Protein AF-A0A953XFN8-F1 (afdb_monomer)

Secondary structure (DSSP, 8-state):
--HHHHHHHHTT----PPPHHHHHHHHHHHHHHHHHHHHHTHHHHHHHHHHSHHHHHHHHHHHHHHHHHHHHHHHHHHHHHHHHHHHHHHHH--S----PPP--STTHHHHHHHHH-TT-----HHHHHHHHHHHHHHHHHHHHHHHHHHHHHHHHHHHHHHHHHHHHHHHHHHHHHH----TT-HHHHHHHHHHHHHHHHHHHHHHHHHHHHH-

Sequence (215 aa):
MSLAEMHARARGEVPAFSRPSRYINRMALFVGGVAVVALLLFQGLSNAFMANPALNGVIVGLLLVGIGFAFRSVLRLGREIDWLTWYQTYISHPRPQTITPPRPSLLAPMARMLGDRPRRLSLSATSLRSLLDGIDARLSEGRELSRYLIGLLIFLGLLGTFWGLLQTVGAVSDVIGNLSVSRGELAIVFAELQAGLEAPLGGMGTAFSSSLFGL

Foldseek 3Di:
DDPVVVVCVVVVNDPDDDQLVVVLVVLCVVVVVVVVVCVVCVVVLVLLCVLPVPLLVVLVVLVVVLSVLVSVVSVLVNLVVQQVVVVVCCVVDVDPDPDDHRCHDLCNVVCVVCVPDVPDDPDDPVNVVVSVVSSVVVVVVSVVVSVVSLVVLQVSLVVLLVVLVVVLVVLLVVLVVPQDDDPPPVVVNVVSNVVSNVVSVVSNVSSNSSNVSSD

pLDDT: mean 77.07, std 14.33, range [43.94, 98.0]

Structure (mmCIF, N/CA/C/O backbone):
data_AF-A0A953XFN8-F1
#
_entry.id   AF-A0A953XFN8-F1
#
loop_
_atom_site.group_PDB
_atom_site.id
_atom_site.type_symbol
_atom_site.label_atom_id
_atom_site.label_alt_id
_atom_site.label_comp_id
_atom_site.label_asym_id
_atom_site.label_entity_id
_atom_site.label_seq_id
_atom_site.pdbx_PDB_ins_code
_atom_site.Cartn_x
_atom_site.Cartn_y
_atom_site.Cartn_z
_atom_site.occupancy
_atom_site.B_iso_or_equiv
_atom_site.auth_seq_id
_atom_site.auth_comp_id
_atom_site.auth_asym_id
_atom_site.auth_atom_id
_atom_site.pdbx_PDB_model_num
ATOM 1 N N . MET A 1 1 ? 30.580 -21.615 -14.416 1.00 47.88 1 MET A N 1
ATOM 2 C CA . MET A 1 1 ? 30.631 -21.144 -15.812 1.00 47.88 1 MET A CA 1
ATOM 3 C C . MET A 1 1 ? 30.297 -22.332 -16.696 1.00 47.88 1 MET A C 1
ATOM 5 O O . MET A 1 1 ? 31.037 -23.307 -16.697 1.00 47.88 1 MET A O 1
ATOM 9 N N . SER A 1 2 ? 29.104 -22.326 -17.283 1.00 66.06 2 SER A N 1
ATOM 10 C CA . SER A 1 2 ? 28.534 -23.479 -17.995 1.00 66.06 2 SER A CA 1
ATOM 11 C C . SER A 1 2 ? 29.153 -23.618 -19.392 1.00 66.06 2 SER A C 1
ATOM 13 O O . SER A 1 2 ? 29.449 -22.613 -20.032 1.00 66.06 2 SER A O 1
ATOM 15 N N . LEU A 1 3 ? 29.310 -24.845 -19.906 1.00 51.47 3 LEU A N 1
ATOM 16 C CA . LEU A 1 3 ? 29.768 -25.118 -21.284 1.00 51.47 3 LEU A CA 1
ATOM 17 C C . LEU A 1 3 ? 28.944 -24.360 -22.347 1.00 51.47 3 LEU A C 1
ATOM 19 O O . LEU A 1 3 ? 29.478 -23.964 -23.383 1.00 51.47 3 LEU A O 1
ATOM 23 N N . ALA A 1 4 ? 27.672 -24.069 -22.053 1.00 53.62 4 ALA A N 1
ATOM 24 C CA . ALA A 1 4 ? 26.808 -23.247 -22.899 1.00 53.62 4 ALA A CA 1
ATOM 25 C C . ALA A 1 4 ? 27.276 -21.779 -23.008 1.00 53.62 4 ALA A C 1
ATOM 27 O O . ALA A 1 4 ? 27.169 -21.178 -24.074 1.00 53.62 4 ALA A O 1
ATOM 28 N N . GLU A 1 5 ? 27.845 -21.211 -21.938 1.00 49.88 5 GLU A N 1
ATOM 29 C CA . GLU A 1 5 ? 28.355 -19.830 -21.914 1.00 49.88 5 GLU A CA 1
ATOM 30 C C . GLU A 1 5 ? 29.664 -19.689 -22.708 1.00 49.88 5 GLU A C 1
ATOM 32 O O . GLU A 1 5 ? 29.909 -18.649 -23.320 1.00 49.88 5 GLU A O 1
ATOM 37 N N . MET A 1 6 ? 30.490 -20.744 -22.754 1.00 52.62 6 MET A N 1
ATOM 38 C CA . MET A 1 6 ? 31.720 -20.762 -23.559 1.00 52.62 6 MET A CA 1
ATOM 39 C C . MET A 1 6 ? 31.437 -20.871 -25.062 1.00 52.62 6 MET A C 1
ATOM 41 O O . MET A 1 6 ? 32.045 -20.141 -25.844 1.00 52.62 6 MET A O 1
ATOM 45 N N . HIS A 1 7 ? 30.484 -21.713 -25.477 1.00 50.25 7 HIS A N 1
ATOM 46 C CA . HIS A 1 7 ? 30.089 -21.817 -26.889 1.00 50.25 7 HIS A CA 1
ATOM 47 C C . HIS A 1 7 ? 29.372 -20.558 -27.407 1.00 50.25 7 HIS A C 1
ATOM 49 O O . HIS A 1 7 ? 29.591 -20.171 -28.554 1.00 50.25 7 HIS A O 1
ATOM 55 N N . ALA A 1 8 ? 28.583 -19.873 -26.569 1.00 50.97 8 ALA A N 1
ATOM 56 C CA . ALA A 1 8 ? 27.955 -18.598 -26.931 1.00 50.97 8 ALA A CA 1
ATOM 57 C C . ALA A 1 8 ? 28.997 -17.485 -27.174 1.00 50.97 8 ALA A C 1
ATOM 59 O O . ALA A 1 8 ? 28.921 -16.755 -28.164 1.00 50.97 8 ALA A O 1
ATOM 60 N N . ARG A 1 9 ? 30.044 -17.411 -26.335 1.00 47.22 9 ARG A N 1
ATOM 61 C CA . ARG A 1 9 ? 31.171 -16.478 -26.535 1.00 47.22 9 ARG A CA 1
ATOM 62 C C . ARG A 1 9 ? 31.952 -16.743 -27.825 1.00 47.22 9 ARG A C 1
ATOM 64 O O . ARG A 1 9 ? 32.359 -15.787 -28.477 1.00 47.22 9 ARG A O 1
ATOM 71 N N . ALA A 1 10 ? 32.142 -18.008 -28.208 1.00 50.94 10 ALA A N 1
ATOM 72 C CA . ALA A 1 10 ? 32.879 -18.386 -29.419 1.00 50.94 10 ALA A CA 1
ATOM 73 C C . ALA A 1 10 ? 32.147 -18.035 -30.732 1.00 50.94 10 ALA A C 1
ATOM 75 O O . ALA A 1 10 ? 32.790 -17.897 -31.768 1.00 50.94 10 ALA A O 1
ATOM 76 N N . ARG A 1 11 ? 30.818 -17.853 -30.697 1.00 51.28 11 ARG A N 1
ATOM 77 C CA . ARG A 1 11 ? 29.989 -17.491 -31.865 1.00 51.28 11 ARG A CA 1
ATOM 78 C C . ARG A 1 11 ? 29.670 -15.997 -31.981 1.00 51.28 11 ARG A C 1
ATOM 80 O O . ARG A 1 11 ? 28.905 -15.611 -32.859 1.00 51.28 11 ARG A O 1
ATOM 87 N N . GLY A 1 12 ? 30.220 -15.155 -31.103 1.00 43.94 12 GLY A N 1
ATOM 88 C CA . GLY A 1 12 ? 29.832 -13.742 -31.035 1.00 43.94 12 GLY A CA 1
ATOM 89 C C . GLY A 1 12 ? 28.365 -13.544 -30.632 1.00 43.94 12 GLY A C 1
ATOM 90 O O . GLY A 1 12 ? 27.788 -12.496 -30.920 1.00 43.94 12 GLY A O 1
ATOM 91 N N . GLU A 1 13 ? 27.746 -14.540 -29.986 1.00 47.16 13 GLU A N 1
ATOM 92 C CA . GLU A 1 13 ? 26.366 -14.437 -29.524 1.00 47.16 13 GLU A CA 1
ATOM 93 C C . GLU A 1 13 ? 26.329 -13.495 -28.320 1.00 47.16 13 GLU A C 1
ATOM 95 O O . GLU A 1 13 ? 26.855 -13.777 -27.240 1.00 47.16 13 GLU A O 1
ATOM 100 N N . VAL A 1 14 ? 25.732 -12.329 -28.554 1.00 49.16 14 VAL A N 1
ATOM 101 C CA . VAL A 1 14 ? 25.480 -11.294 -27.555 1.00 49.16 14 VAL A CA 1
ATOM 102 C C . VAL A 1 14 ? 24.757 -11.931 -26.359 1.00 49.16 14 VAL A C 1
ATOM 104 O O . VAL A 1 14 ? 23.771 -12.643 -26.574 1.00 49.16 14 VAL A O 1
ATOM 107 N N . PRO A 1 15 ? 25.208 -11.714 -25.106 1.00 48.47 15 PRO A N 1
ATOM 108 C CA . PRO A 1 15 ? 24.539 -12.273 -23.938 1.00 48.47 15 PRO A CA 1
ATOM 109 C C . PRO A 1 15 ? 23.061 -11.877 -23.957 1.00 48.47 15 PRO A C 1
ATOM 111 O O . PRO A 1 15 ? 22.722 -10.696 -24.017 1.00 48.47 15 PRO A O 1
ATOM 114 N N . ALA A 1 16 ? 22.178 -12.876 -23.944 1.00 50.62 16 ALA A N 1
ATOM 115 C CA . ALA A 1 16 ? 20.743 -12.654 -24.007 1.00 50.62 16 ALA A CA 1
ATOM 116 C C . ALA A 1 16 ? 20.290 -11.911 -22.745 1.00 50.62 16 ALA A C 1
ATOM 118 O O . ALA A 1 16 ? 20.171 -12.505 -21.671 1.00 50.62 16 ALA A O 1
ATOM 119 N N . PHE A 1 17 ? 20.036 -10.607 -22.870 1.00 56.09 17 PHE A N 1
ATOM 120 C CA . PHE A 1 17 ? 19.438 -9.830 -21.793 1.00 56.09 17 PHE A CA 1
ATOM 121 C C . PHE A 1 17 ? 18.113 -10.478 -21.373 1.00 56.09 17 PHE A C 1
ATOM 123 O O . PHE A 1 17 ? 17.308 -10.916 -22.204 1.00 56.09 17 PHE A O 1
ATOM 130 N N . SER A 1 18 ? 17.894 -10.594 -20.064 1.00 59.50 18 SER A N 1
ATOM 131 C CA . SER A 1 18 ? 16.685 -11.198 -19.519 1.00 59.50 18 SER A CA 1
ATOM 132 C C . SER A 1 18 ? 15.459 -10.406 -19.980 1.00 59.50 18 SER A C 1
ATOM 134 O O . SER A 1 18 ? 15.346 -9.204 -19.754 1.00 59.50 18 SER A O 1
ATOM 136 N N . ARG A 1 19 ? 14.529 -11.088 -20.666 1.00 63.94 19 ARG A N 1
ATOM 137 C CA . ARG A 1 19 ? 13.349 -10.437 -21.249 1.00 63.94 19 ARG A CA 1
ATOM 138 C C . ARG A 1 19 ? 12.512 -9.757 -20.150 1.00 63.94 19 ARG A C 1
ATOM 1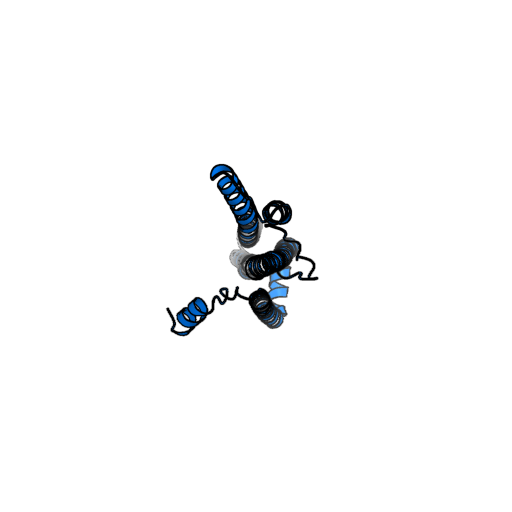40 O O . ARG A 1 19 ? 12.062 -10.463 -19.240 1.00 63.94 19 ARG A O 1
ATOM 147 N N . PRO A 1 20 ? 12.224 -8.446 -20.257 1.00 68.50 20 PRO A N 1
ATOM 148 C CA . PRO A 1 20 ? 11.438 -7.691 -19.273 1.00 68.50 20 PRO A CA 1
ATOM 149 C C . PRO A 1 20 ? 10.064 -8.311 -18.981 1.00 68.50 20 PRO A C 1
ATOM 151 O O . PRO A 1 20 ? 9.578 -8.270 -17.851 1.00 68.50 20 PRO A O 1
ATOM 154 N N . SER A 1 21 ? 9.467 -8.970 -19.981 1.00 74.88 21 SER A N 1
ATOM 155 C CA . SER A 1 21 ? 8.178 -9.661 -19.869 1.00 74.88 21 SER A CA 1
ATOM 156 C C . SER A 1 21 ? 8.156 -10.757 -18.801 1.00 74.88 21 SER A C 1
ATOM 158 O O . SER A 1 21 ? 7.129 -10.968 -18.162 1.00 74.88 21 SER A O 1
ATOM 160 N N . ARG A 1 22 ? 9.289 -11.424 -18.536 1.00 80.69 22 ARG A N 1
ATOM 161 C CA . ARG A 1 22 ? 9.365 -12.442 -17.476 1.00 80.69 22 ARG A CA 1
ATOM 162 C C . ARG A 1 22 ? 9.201 -11.828 -16.086 1.00 80.69 22 ARG A C 1
ATOM 164 O O . ARG A 1 22 ? 8.575 -12.445 -15.231 1.00 80.69 22 ARG A O 1
ATOM 171 N N . TYR A 1 23 ? 9.746 -10.632 -15.860 1.00 84.12 23 TYR A N 1
ATOM 172 C CA . TYR A 1 23 ? 9.636 -9.941 -14.573 1.00 84.12 23 TYR A CA 1
ATOM 173 C C . TYR A 1 23 ? 8.227 -9.394 -14.350 1.00 84.12 23 TYR A C 1
ATOM 175 O O . TYR A 1 23 ? 7.670 -9.597 -13.277 1.00 84.12 23 TYR A O 1
ATOM 183 N N . ILE A 1 24 ? 7.618 -8.803 -15.382 1.00 87.75 24 ILE A N 1
ATOM 184 C CA . ILE A 1 24 ? 6.232 -8.314 -15.321 1.00 87.75 24 ILE A CA 1
ATOM 185 C C . ILE A 1 24 ? 5.268 -9.456 -14.994 1.00 87.75 24 ILE A C 1
ATOM 187 O O . ILE A 1 24 ? 4.445 -9.313 -14.095 1.00 87.75 24 ILE A O 1
ATOM 191 N N . ASN A 1 25 ? 5.415 -10.612 -15.652 1.00 89.44 25 ASN A N 1
ATOM 192 C CA . ASN A 1 25 ? 4.565 -11.772 -15.379 1.00 89.44 25 ASN A CA 1
ATOM 193 C C . ASN A 1 25 ? 4.722 -12.276 -13.937 1.00 89.44 25 ASN A C 1
ATOM 195 O O . ASN A 1 25 ? 3.731 -12.621 -13.304 1.00 89.44 25 ASN A O 1
ATOM 199 N N . ARG A 1 26 ? 5.946 -12.290 -13.390 1.00 90.94 26 ARG A N 1
ATOM 200 C CA . ARG A 1 26 ? 6.194 -12.676 -11.988 1.00 90.94 26 ARG A CA 1
ATOM 201 C C . ARG A 1 26 ? 5.575 -11.690 -10.998 1.00 90.94 26 ARG A C 1
ATOM 203 O O . ARG A 1 26 ? 4.966 -12.125 -10.029 1.00 90.94 26 ARG A O 1
ATOM 210 N N . MET A 1 27 ? 5.702 -10.388 -11.252 1.00 93.31 27 MET A N 1
ATOM 211 C CA . MET A 1 27 ? 5.074 -9.351 -10.425 1.00 93.31 27 MET A CA 1
ATOM 212 C C . MET A 1 27 ? 3.549 -9.454 -10.466 1.00 93.31 27 MET A C 1
ATOM 214 O O . MET A 1 27 ? 2.911 -9.411 -9.421 1.00 93.31 27 MET A O 1
ATOM 218 N N . ALA A 1 28 ? 2.966 -9.640 -11.653 1.00 94.94 28 ALA A N 1
ATOM 219 C CA . ALA A 1 28 ? 1.525 -9.805 -11.821 1.00 94.94 28 ALA A CA 1
ATOM 220 C C . ALA A 1 28 ? 1.007 -11.065 -11.119 1.00 94.94 28 ALA A C 1
ATOM 222 O O . ALA A 1 28 ? -0.006 -10.999 -10.432 1.00 94.94 28 ALA A O 1
ATOM 223 N N . LEU A 1 29 ? 1.728 -12.187 -11.229 1.00 96.31 29 LEU A N 1
ATOM 224 C CA . LEU A 1 29 ? 1.401 -13.420 -10.514 1.00 96.31 29 LEU A CA 1
ATOM 225 C C . LEU A 1 29 ? 1.436 -13.211 -8.993 1.00 96.31 29 LEU A C 1
ATOM 227 O O . LEU A 1 29 ? 0.519 -13.634 -8.300 1.00 96.31 29 LEU A O 1
ATOM 231 N N . PHE A 1 30 ? 2.472 -12.543 -8.480 1.00 95.81 30 PHE A N 1
ATOM 232 C CA . PHE A 1 30 ? 2.612 -12.265 -7.051 1.00 95.81 30 PHE A CA 1
ATOM 233 C C . PHE A 1 30 ? 1.479 -11.373 -6.529 1.00 95.81 30 PHE A C 1
ATOM 235 O O . PHE A 1 30 ? 0.797 -11.746 -5.578 1.00 95.81 30 PHE A O 1
ATOM 242 N N . VAL A 1 31 ? 1.226 -10.236 -7.188 1.00 95.94 31 VAL A N 1
ATOM 243 C CA . VAL A 1 31 ? 0.134 -9.318 -6.822 1.00 95.94 31 VAL A CA 1
ATOM 244 C C . VAL A 1 31 ? -1.226 -10.008 -6.944 1.00 95.94 31 VAL A C 1
ATOM 246 O O . VAL A 1 31 ? -2.067 -9.855 -6.065 1.00 95.94 31 VAL A O 1
ATOM 249 N N . GLY A 1 32 ? -1.428 -10.818 -7.987 1.00 97.44 32 GLY A N 1
ATOM 250 C CA . GLY A 1 32 ? -2.632 -11.630 -8.152 1.00 97.44 32 GLY A CA 1
ATOM 251 C C . GLY A 1 32 ? -2.821 -12.636 -7.015 1.00 97.44 32 GLY A C 1
ATOM 252 O O . GLY A 1 32 ? -3.919 -12.751 -6.485 1.00 97.44 32 GLY A O 1
ATOM 253 N N . GLY A 1 33 ? -1.752 -13.311 -6.582 1.00 97.75 33 GLY A N 1
ATOM 254 C CA . GLY A 1 33 ? -1.785 -14.222 -5.436 1.00 97.75 33 GLY A CA 1
ATOM 255 C C . GLY A 1 33 ? -2.167 -13.518 -4.132 1.00 97.75 33 GLY A C 1
ATOM 256 O O . GLY A 1 33 ? -3.051 -13.991 -3.420 1.00 97.75 33 GLY A O 1
ATOM 257 N N . VAL A 1 34 ? -1.572 -12.354 -3.851 1.00 95.00 34 VAL A N 1
ATOM 258 C CA . VAL A 1 34 ? -1.933 -11.527 -2.684 1.00 95.00 34 VAL A CA 1
ATOM 259 C C . VAL A 1 34 ? -3.394 -11.074 -2.761 1.00 95.00 34 VAL A C 1
ATOM 261 O O . VAL A 1 34 ? -4.110 -11.158 -1.768 1.00 95.00 34 VAL A O 1
ATOM 264 N N . ALA A 1 35 ? -3.871 -10.664 -3.940 1.00 96.19 35 ALA A N 1
ATOM 265 C CA . ALA A 1 35 ? -5.267 -10.278 -4.139 1.00 96.19 35 ALA A CA 1
ATOM 266 C C . ALA A 1 35 ? -6.240 -11.445 -3.898 1.00 96.19 35 ALA A C 1
ATOM 268 O O . ALA A 1 35 ? -7.291 -11.244 -3.296 1.00 96.19 35 ALA A O 1
ATOM 269 N N . VAL A 1 36 ? -5.889 -12.671 -4.304 1.00 98.00 36 VAL A N 1
ATOM 270 C CA . VAL A 1 36 ? -6.687 -13.872 -4.003 1.00 98.00 36 VAL A CA 1
ATOM 271 C C . VAL A 1 36 ? -6.755 -14.118 -2.497 1.00 98.00 36 VAL A C 1
ATOM 273 O O . VAL A 1 36 ? -7.844 -14.337 -1.974 1.00 98.00 36 VAL A O 1
ATOM 276 N N . VAL A 1 37 ? -5.631 -14.032 -1.778 1.00 96.00 37 VAL A N 1
ATOM 277 C CA . VAL A 1 37 ? -5.622 -14.166 -0.309 1.00 96.00 37 VAL A CA 1
ATOM 278 C C . VAL A 1 37 ? -6.478 -13.078 0.347 1.00 96.00 37 VAL A C 1
ATOM 280 O O . VAL A 1 37 ? -7.274 -13.380 1.233 1.00 96.00 37 VAL A O 1
ATOM 283 N N . ALA A 1 38 ? -6.381 -11.832 -0.123 1.00 93.56 38 ALA A N 1
ATOM 284 C CA . ALA A 1 38 ? -7.207 -10.731 0.366 1.00 93.56 38 ALA A CA 1
ATOM 285 C C . ALA A 1 38 ? -8.709 -10.958 0.104 1.00 93.56 38 ALA A C 1
ATOM 287 O O . ALA A 1 38 ? -9.531 -10.655 0.965 1.00 93.56 38 ALA A O 1
ATOM 288 N N . LEU A 1 39 ? -9.080 -11.539 -1.043 1.00 96.00 39 LEU A N 1
ATOM 289 C CA . LEU A 1 39 ? -10.469 -11.912 -1.338 1.00 96.00 39 LEU A CA 1
ATOM 290 C C . LEU A 1 39 ? -10.970 -13.035 -0.422 1.00 96.00 39 LEU A C 1
ATOM 292 O O . LEU A 1 39 ? -12.092 -12.957 0.073 1.00 96.00 39 LEU A O 1
ATOM 296 N N . LEU A 1 40 ? -10.144 -14.051 -0.152 1.00 97.12 40 LEU A N 1
ATOM 297 C CA . LEU A 1 40 ? -10.494 -15.134 0.776 1.00 97.12 40 LEU A CA 1
ATOM 298 C C . LEU A 1 40 ? -10.697 -14.623 2.210 1.00 97.12 40 LEU A C 1
ATOM 300 O O . LEU A 1 40 ? -11.549 -15.132 2.932 1.00 97.12 40 LEU A O 1
ATOM 304 N N . LEU A 1 41 ? -9.942 -13.598 2.613 1.00 94.25 41 LEU A N 1
ATOM 305 C CA . LEU A 1 41 ? -10.015 -12.975 3.937 1.00 94.25 41 LEU A CA 1
ATOM 306 C C . LEU A 1 41 ? -10.892 -11.711 3.968 1.00 94.25 41 LEU A C 1
ATOM 308 O O . LEU A 1 41 ? -10.833 -10.952 4.938 1.00 94.25 41 LEU A O 1
ATOM 312 N N . PHE A 1 42 ? -11.718 -11.474 2.941 1.00 92.88 42 PHE A N 1
ATOM 313 C CA . PHE A 1 42 ? -12.421 -10.201 2.750 1.00 92.88 42 PHE A CA 1
ATOM 314 C C . PHE A 1 42 ? -13.278 -9.790 3.952 1.00 92.88 42 PHE A C 1
ATOM 316 O O . PHE A 1 42 ? -13.267 -8.626 4.336 1.00 92.88 42 PHE A O 1
ATOM 323 N N . GLN A 1 43 ? -13.980 -10.732 4.588 1.00 92.50 43 GLN A N 1
ATOM 324 C CA . GLN A 1 43 ? -14.825 -10.422 5.745 1.00 92.50 43 GLN A CA 1
ATOM 325 C C . GLN A 1 43 ? -14.004 -9.901 6.937 1.00 92.50 43 GLN A C 1
ATOM 327 O O . GLN A 1 43 ? -14.364 -8.895 7.546 1.00 92.50 43 GLN A O 1
ATOM 332 N N . GLY A 1 44 ? -12.871 -10.543 7.240 1.00 89.50 44 GLY A N 1
ATOM 333 C CA . GLY A 1 44 ? -11.968 -10.096 8.305 1.00 89.50 44 GLY A CA 1
ATOM 334 C C . GLY A 1 44 ? -11.302 -8.761 7.970 1.00 89.50 44 GLY A C 1
ATOM 335 O O . GLY A 1 44 ? -11.280 -7.856 8.802 1.00 89.50 44 GLY A O 1
ATOM 336 N N . LEU A 1 45 ? -10.830 -8.611 6.728 1.00 90.06 45 LEU A N 1
ATOM 337 C CA . LEU A 1 45 ? -10.224 -7.374 6.234 1.00 90.06 45 LEU A CA 1
ATOM 338 C C . LEU A 1 45 ? -11.216 -6.210 6.215 1.00 90.06 45 LEU A C 1
ATOM 340 O O . LEU A 1 45 ? -10.832 -5.094 6.533 1.00 90.06 45 LEU A O 1
ATOM 344 N N . SER A 1 46 ? -12.485 -6.446 5.886 1.00 91.81 46 SER A N 1
ATOM 345 C CA . SER A 1 46 ? -13.516 -5.407 5.888 1.00 91.81 46 SER A CA 1
ATOM 346 C C . SER A 1 46 ? -13.799 -4.904 7.304 1.00 91.81 46 SER A C 1
ATOM 348 O O . SER A 1 46 ? -13.797 -3.694 7.523 1.00 91.81 46 SER A O 1
ATOM 350 N N . ASN A 1 47 ? -13.945 -5.805 8.280 1.00 87.81 47 ASN A N 1
ATOM 351 C CA . ASN A 1 47 ? -14.127 -5.420 9.683 1.00 87.81 47 ASN A CA 1
ATOM 352 C C . ASN A 1 47 ? -12.923 -4.624 10.212 1.00 87.81 47 ASN A C 1
ATOM 354 O O . ASN A 1 47 ? -13.091 -3.583 10.842 1.00 87.81 47 ASN A O 1
ATOM 358 N N . ALA A 1 48 ? -11.710 -5.083 9.898 1.00 87.25 48 ALA A N 1
ATOM 359 C CA . ALA A 1 48 ? -10.466 -4.381 10.198 1.00 87.25 48 ALA A CA 1
ATOM 360 C C . ALA A 1 48 ? -10.394 -2.995 9.532 1.00 87.25 48 ALA A C 1
ATOM 362 O O . ALA A 1 48 ? -10.063 -1.996 10.168 1.00 87.25 48 ALA A O 1
ATOM 363 N N . PHE A 1 49 ? -10.756 -2.913 8.251 1.00 90.12 49 PHE A N 1
ATOM 364 C CA . PHE A 1 49 ? -10.748 -1.670 7.488 1.00 90.12 49 PHE A CA 1
ATOM 365 C C . PHE A 1 49 ? -11.669 -0.624 8.124 1.00 90.12 49 PHE A C 1
ATOM 367 O O . PHE A 1 49 ? -11.282 0.540 8.253 1.00 90.12 49 PHE A O 1
ATOM 374 N N . MET A 1 50 ? -12.850 -1.054 8.580 1.00 88.81 50 MET A N 1
ATOM 375 C CA . MET A 1 50 ? -13.859 -0.184 9.184 1.00 88.81 50 MET A CA 1
ATOM 376 C C . MET A 1 50 ? -13.473 0.362 10.565 1.00 88.81 50 MET A C 1
ATOM 378 O O . MET A 1 50 ? -14.104 1.312 11.019 1.00 88.81 50 MET A O 1
ATOM 382 N N . ALA A 1 51 ? -12.419 -0.157 11.204 1.00 82.94 51 ALA A N 1
ATOM 383 C CA . ALA A 1 51 ? -11.906 0.389 12.461 1.00 82.94 51 ALA A CA 1
ATOM 384 C C . ALA A 1 51 ? -11.358 1.816 12.292 1.00 82.94 51 ALA A C 1
ATOM 386 O O . ALA A 1 51 ? -11.571 2.675 13.141 1.00 82.94 51 ALA A O 1
ATOM 387 N N . ASN A 1 52 ? -10.667 2.078 11.176 1.00 85.06 52 ASN A N 1
ATOM 388 C CA . ASN A 1 52 ? -10.131 3.395 10.830 1.00 85.06 52 ASN A CA 1
ATOM 389 C C . ASN A 1 52 ? -10.239 3.640 9.312 1.00 85.06 52 ASN A C 1
ATOM 391 O O . ASN A 1 52 ? -9.217 3.648 8.620 1.00 85.06 52 ASN A O 1
ATOM 395 N N . PRO A 1 53 ? -11.453 3.866 8.765 1.00 89.88 53 PRO A N 1
ATOM 396 C CA . PRO A 1 53 ? -11.687 3.886 7.317 1.00 89.88 53 PRO A CA 1
ATOM 397 C C . PRO A 1 53 ? -10.852 4.936 6.581 1.00 89.88 53 PRO A C 1
ATOM 399 O O . PRO A 1 53 ? -10.376 4.694 5.475 1.00 89.88 53 PRO A O 1
ATOM 402 N N . ALA A 1 54 ? -10.651 6.102 7.205 1.00 90.50 54 ALA A N 1
ATOM 403 C CA . ALA A 1 54 ? -9.868 7.187 6.625 1.00 90.50 54 ALA A CA 1
ATOM 404 C C . ALA A 1 54 ? -8.389 6.797 6.475 1.00 90.50 54 ALA A C 1
ATOM 406 O O . ALA A 1 54 ? -7.838 6.876 5.380 1.00 90.50 54 ALA A O 1
ATOM 407 N N . LEU A 1 55 ? -7.759 6.328 7.555 1.00 90.50 55 LEU A N 1
ATOM 408 C CA . LEU A 1 55 ? -6.347 5.946 7.559 1.00 90.50 55 LEU A CA 1
ATOM 409 C C . LEU A 1 55 ? -6.117 4.707 6.684 1.00 90.50 55 LEU A C 1
ATOM 411 O O . LEU A 1 55 ? -5.254 4.726 5.808 1.00 90.50 55 LEU A O 1
ATOM 415 N N . ASN A 1 56 ? -6.935 3.666 6.852 1.00 92.12 56 ASN A N 1
ATOM 416 C CA . ASN A 1 56 ? -6.837 2.440 6.062 1.00 92.12 56 ASN A CA 1
ATOM 417 C C . ASN A 1 56 ? -7.078 2.708 4.569 1.00 92.12 56 ASN A C 1
ATOM 419 O O . ASN A 1 56 ? -6.386 2.146 3.721 1.00 92.12 56 ASN A O 1
ATOM 423 N N . GLY A 1 57 ? -7.995 3.619 4.230 1.00 94.25 57 GLY A N 1
ATOM 424 C CA . GLY A 1 57 ? -8.211 4.069 2.856 1.00 94.25 57 GLY A CA 1
ATOM 425 C C . GLY A 1 57 ? -6.979 4.747 2.253 1.00 94.25 57 GLY A C 1
ATOM 426 O O . GLY A 1 57 ? -6.625 4.462 1.109 1.00 94.25 57 GLY A O 1
ATOM 427 N N . VAL A 1 58 ? -6.279 5.586 3.027 1.00 94.56 58 VAL A N 1
ATOM 428 C CA . VAL A 1 58 ? -5.013 6.207 2.600 1.00 94.56 58 VAL A CA 1
ATOM 429 C C . VAL A 1 58 ? -3.924 5.151 2.394 1.00 94.56 58 VAL A C 1
ATOM 431 O O . VAL A 1 58 ? -3.238 5.199 1.373 1.00 94.56 58 VAL A O 1
ATOM 434 N N . ILE A 1 59 ? -3.791 4.177 3.303 1.00 94.19 59 ILE A N 1
ATOM 435 C CA . ILE A 1 59 ? -2.830 3.071 3.161 1.00 94.19 59 ILE A CA 1
ATOM 436 C C . ILE A 1 59 ? -3.096 2.291 1.871 1.00 94.19 59 ILE A C 1
ATOM 438 O O . ILE A 1 59 ? -2.197 2.149 1.043 1.00 94.19 59 ILE A O 1
ATOM 442 N N . VAL A 1 60 ? -4.333 1.831 1.656 1.00 95.00 60 VAL A N 1
ATOM 443 C CA . VAL A 1 60 ? -4.704 1.069 0.451 1.00 95.00 60 VAL A CA 1
ATOM 444 C C . VAL A 1 60 ? -4.505 1.911 -0.813 1.00 95.00 60 VAL A C 1
ATOM 446 O O . VAL A 1 60 ? -3.987 1.413 -1.812 1.00 95.00 60 VAL A O 1
ATOM 449 N N . GLY A 1 61 ? -4.847 3.201 -0.778 1.00 95.81 61 GLY A N 1
ATOM 450 C CA . GLY A 1 61 ? -4.607 4.120 -1.890 1.00 95.81 61 GLY A CA 1
ATOM 451 C C . GLY A 1 61 ? -3.122 4.240 -2.245 1.00 95.81 61 GLY A C 1
ATOM 452 O O . GLY A 1 61 ? -2.746 4.083 -3.409 1.00 95.81 61 GLY A O 1
ATOM 453 N N . LEU A 1 62 ? -2.262 4.454 -1.247 1.00 95.94 62 LEU A N 1
ATOM 454 C CA . LEU A 1 62 ? -0.810 4.522 -1.435 1.00 95.94 62 LEU A CA 1
ATOM 455 C C . LEU A 1 62 ? -0.222 3.186 -1.898 1.00 95.94 62 LEU A C 1
ATOM 457 O O . LEU A 1 62 ? 0.663 3.186 -2.753 1.00 95.94 62 LEU A O 1
ATOM 461 N N . LEU A 1 63 ? -0.738 2.060 -1.401 1.00 95.50 63 LEU A N 1
ATOM 462 C CA . LEU A 1 63 ? -0.349 0.722 -1.842 1.00 95.50 63 LEU A CA 1
ATOM 463 C C . LEU A 1 63 ? -0.631 0.538 -3.338 1.00 95.50 63 LEU A C 1
ATOM 465 O O . LEU A 1 63 ? 0.256 0.125 -4.085 1.00 95.50 63 LEU A O 1
ATOM 469 N N . LEU A 1 64 ? -1.830 0.900 -3.805 1.00 95.94 64 LEU A N 1
ATOM 470 C CA . LEU A 1 64 ? -2.196 0.815 -5.223 1.00 95.94 64 LEU A CA 1
ATOM 471 C C . LEU A 1 64 ? -1.313 1.714 -6.099 1.00 95.94 64 LEU A C 1
ATOM 473 O O . LEU A 1 64 ? -0.846 1.284 -7.159 1.00 95.94 64 LEU A O 1
ATOM 477 N N . VAL A 1 65 ? -1.029 2.939 -5.644 1.00 94.94 65 VAL A N 1
ATOM 478 C CA . VAL A 1 65 ? -0.090 3.850 -6.320 1.00 94.94 65 VAL A CA 1
ATOM 479 C C . VAL A 1 65 ? 1.316 3.245 -6.371 1.00 94.94 65 VAL A C 1
ATOM 481 O O . VAL A 1 65 ? 1.952 3.268 -7.426 1.00 94.94 65 VAL A O 1
ATOM 484 N N . GLY A 1 66 ? 1.786 2.651 -5.273 1.00 94.00 66 GLY A N 1
ATOM 485 C CA . GLY A 1 66 ? 3.082 1.980 -5.178 1.00 94.00 66 GLY A CA 1
ATOM 486 C C . GLY A 1 66 ? 3.206 0.792 -6.132 1.00 94.00 66 GLY A C 1
ATOM 487 O O . GLY A 1 66 ? 4.191 0.689 -6.866 1.00 94.00 66 GLY A O 1
ATOM 488 N N . ILE A 1 67 ? 2.174 -0.055 -6.199 1.00 94.31 67 ILE A N 1
ATOM 489 C CA . ILE A 1 67 ? 2.087 -1.160 -7.162 1.00 94.31 67 ILE A CA 1
ATOM 490 C C . ILE A 1 67 ? 2.180 -0.608 -8.591 1.00 94.31 67 ILE A C 1
ATOM 492 O O . ILE A 1 67 ? 3.033 -1.043 -9.370 1.00 94.31 67 ILE A O 1
ATOM 496 N N . GLY A 1 68 ? 1.368 0.396 -8.935 1.00 93.75 68 GLY A N 1
ATOM 497 C CA . GLY A 1 68 ? 1.396 1.029 -10.257 1.00 93.75 68 GLY A CA 1
ATOM 498 C C . GLY A 1 68 ? 2.767 1.617 -10.612 1.00 93.75 68 GLY A C 1
ATOM 499 O O . GLY A 1 68 ? 3.263 1.427 -11.729 1.00 93.75 68 GLY A O 1
ATOM 500 N N . PHE A 1 69 ? 3.422 2.273 -9.652 1.00 91.50 69 PHE A N 1
ATOM 501 C CA . PHE A 1 69 ? 4.770 2.812 -9.812 1.00 91.50 69 PHE A CA 1
ATOM 502 C C . PHE A 1 69 ? 5.809 1.709 -10.061 1.00 91.50 69 PHE A C 1
ATOM 504 O O . PHE A 1 69 ? 6.653 1.852 -10.953 1.00 91.50 69 PHE A O 1
ATOM 511 N N . ALA A 1 70 ? 5.726 0.585 -9.345 1.00 89.81 70 ALA A N 1
ATOM 512 C CA . ALA A 1 70 ? 6.618 -0.556 -9.532 1.00 89.81 70 ALA A CA 1
ATOM 513 C C . ALA A 1 70 ? 6.479 -1.163 -10.939 1.00 89.81 70 ALA A C 1
ATOM 515 O O . ALA A 1 70 ? 7.480 -1.350 -11.638 1.00 89.81 70 ALA A O 1
ATOM 516 N N . PHE A 1 71 ? 5.247 -1.392 -11.410 1.00 91.94 71 PHE A N 1
ATOM 517 C CA . PHE A 1 71 ? 5.004 -1.882 -12.773 1.00 91.94 71 PHE A CA 1
ATOM 518 C C . PHE A 1 71 ? 5.514 -0.904 -13.834 1.00 91.94 71 PHE A C 1
ATOM 520 O O . PHE A 1 71 ? 6.215 -1.306 -14.768 1.00 91.94 71 PHE A O 1
ATOM 527 N N . ARG A 1 72 ? 5.219 0.394 -13.679 1.00 88.19 72 ARG A N 1
ATOM 528 C CA . ARG A 1 72 ? 5.717 1.439 -14.583 1.00 88.19 72 ARG A CA 1
ATOM 529 C C . ARG A 1 72 ? 7.245 1.461 -14.634 1.00 88.19 72 ARG A C 1
ATOM 531 O O . ARG A 1 72 ? 7.807 1.624 -15.718 1.00 88.19 72 ARG A O 1
ATOM 538 N N . SER A 1 73 ? 7.910 1.288 -13.494 1.00 85.88 73 SER A N 1
ATOM 539 C CA . SER A 1 73 ? 9.373 1.285 -13.395 1.00 85.88 73 SER A CA 1
ATOM 540 C C . SER A 1 73 ? 9.993 0.135 -14.190 1.00 85.88 73 SER A C 1
ATOM 542 O O . SER A 1 73 ? 10.909 0.361 -14.982 1.00 85.88 73 SER A O 1
ATOM 544 N N . VAL A 1 74 ? 9.440 -1.076 -14.078 1.00 85.75 74 VAL A N 1
ATOM 545 C CA . VAL A 1 74 ? 9.913 -2.243 -14.845 1.00 85.75 74 VAL A CA 1
ATOM 546 C C . VAL A 1 74 ? 9.610 -2.107 -16.340 1.00 85.75 74 VAL A C 1
ATOM 548 O O . VAL A 1 74 ? 10.466 -2.412 -17.171 1.00 85.75 74 VAL A O 1
ATOM 551 N N . LEU A 1 75 ? 8.435 -1.586 -16.710 1.00 85.12 75 LEU A N 1
ATOM 552 C CA . LEU A 1 75 ? 8.086 -1.313 -18.111 1.00 85.12 75 LEU A CA 1
ATOM 553 C C . LEU A 1 75 ? 9.026 -0.286 -18.757 1.00 85.12 75 LEU A C 1
ATOM 555 O O . LEU A 1 75 ? 9.416 -0.440 -19.915 1.00 85.12 75 LEU A O 1
ATOM 559 N N . ARG A 1 76 ? 9.404 0.762 -18.014 1.00 82.00 76 ARG A N 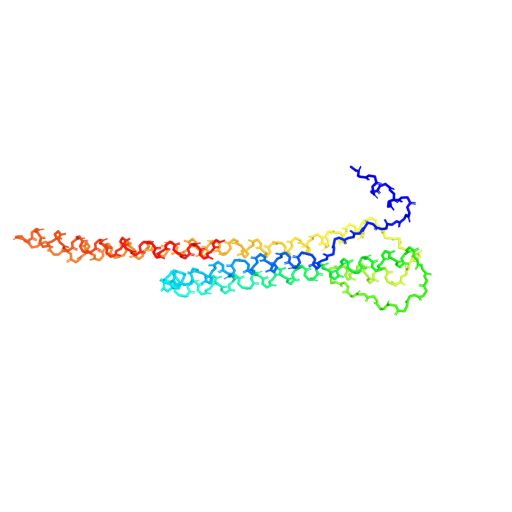1
ATOM 560 C CA . ARG A 1 76 ? 10.366 1.773 -18.470 1.00 82.00 76 ARG A CA 1
ATOM 561 C C . ARG A 1 76 ? 11.748 1.160 -18.694 1.00 82.00 76 ARG A C 1
ATOM 563 O O . ARG A 1 76 ? 12.331 1.398 -19.748 1.00 82.00 76 ARG A O 1
ATOM 570 N N . LEU A 1 77 ? 12.212 0.334 -17.755 1.00 80.19 77 LEU A N 1
ATOM 571 C CA . LEU A 1 77 ? 13.488 -0.375 -17.862 1.00 80.19 77 LEU A CA 1
ATOM 572 C C . LEU A 1 77 ? 13.513 -1.330 -19.065 1.00 80.19 77 LEU A C 1
ATOM 574 O O . LEU A 1 77 ? 14.526 -1.447 -19.750 1.00 80.19 77 LEU A O 1
ATOM 578 N N . GLY A 1 78 ? 12.381 -1.965 -19.382 1.00 78.00 78 GLY A N 1
ATOM 579 C CA . GLY A 1 78 ? 12.278 -2.832 -20.554 1.00 78.00 78 GLY A CA 1
ATOM 580 C C . GLY A 1 78 ? 12.594 -2.118 -21.870 1.00 78.00 78 GLY A C 1
ATOM 581 O O . GLY A 1 78 ? 13.373 -2.632 -22.669 1.00 78.00 78 GLY A O 1
ATOM 5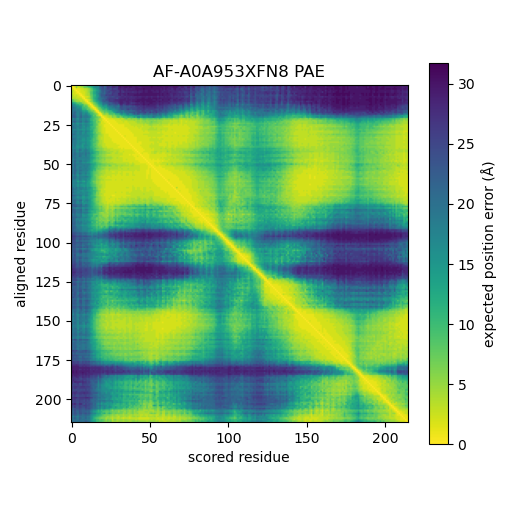82 N N . ARG A 1 79 ? 12.102 -0.884 -22.046 1.00 73.94 79 ARG A N 1
ATOM 583 C CA . ARG A 1 79 ? 12.384 -0.070 -23.246 1.00 73.94 79 ARG A CA 1
ATOM 584 C C . ARG A 1 79 ? 13.871 0.253 -23.415 1.00 73.94 79 ARG A C 1
ATOM 586 O O . ARG A 1 79 ? 14.330 0.481 -24.530 1.00 73.94 79 ARG A O 1
ATOM 593 N N . GLU A 1 80 ? 14.622 0.304 -22.320 1.00 76.25 80 GLU A N 1
ATOM 594 C CA . GLU A 1 80 ? 16.063 0.566 -22.350 1.00 76.25 80 GLU A CA 1
ATOM 595 C C . GLU A 1 80 ? 16.865 -0.672 -22.721 1.00 76.25 80 GLU A C 1
ATOM 597 O O . GLU A 1 80 ? 17.813 -0.562 -23.495 1.00 76.25 80 GLU A O 1
ATOM 602 N N . ILE A 1 81 ? 16.444 -1.845 -22.243 1.00 73.25 81 ILE A N 1
ATOM 603 C CA . ILE A 1 81 ? 17.016 -3.131 -22.653 1.00 73.25 81 ILE A CA 1
ATOM 604 C C . ILE A 1 81 ? 16.784 -3.358 -24.153 1.00 73.25 81 ILE A C 1
ATOM 606 O O . ILE A 1 81 ? 17.710 -3.753 -24.866 1.00 73.25 81 ILE A O 1
ATOM 610 N N . ASP A 1 82 ? 15.586 -3.044 -24.655 1.00 75.50 82 ASP A N 1
ATOM 611 C CA . ASP A 1 82 ? 15.259 -3.159 -26.081 1.00 75.50 82 ASP A CA 1
ATOM 612 C C . ASP A 1 82 ? 16.126 -2.221 -26.936 1.00 75.50 82 ASP A C 1
ATOM 614 O O . ASP A 1 82 ? 16.660 -2.629 -27.970 1.00 75.50 82 ASP A O 1
ATOM 618 N N . TRP A 1 83 ? 16.336 -0.977 -26.484 1.00 76.44 83 TRP A N 1
ATOM 619 C CA . TRP A 1 83 ? 17.229 -0.037 -27.163 1.00 76.44 83 TRP A CA 1
ATOM 620 C C . TRP A 1 83 ? 18.693 -0.495 -27.150 1.00 76.44 83 TRP A C 1
ATOM 622 O O . TRP A 1 83 ? 19.354 -0.434 -28.184 1.00 76.44 83 TRP A O 1
ATOM 632 N N . LEU A 1 84 ? 19.202 -0.982 -26.012 1.00 73.31 84 LEU A N 1
ATOM 633 C CA . LEU A 1 84 ? 20.568 -1.507 -25.910 1.00 73.31 84 LEU A CA 1
ATOM 634 C C . LEU A 1 84 ? 20.782 -2.694 -26.854 1.00 73.31 84 LEU A C 1
ATOM 636 O O . LEU A 1 84 ? 21.801 -2.760 -27.540 1.00 73.31 84 LEU A O 1
ATOM 640 N N . THR A 1 85 ? 19.802 -3.595 -26.929 1.00 73.19 85 THR A N 1
ATOM 641 C CA . THR A 1 85 ? 19.838 -4.762 -27.819 1.00 73.19 85 THR A CA 1
ATOM 642 C C . THR A 1 85 ? 19.818 -4.336 -29.292 1.00 73.19 85 THR A C 1
ATOM 644 O O . THR A 1 85 ? 20.594 -4.856 -30.099 1.00 73.19 85 THR A O 1
ATOM 647 N N . TRP A 1 86 ? 18.998 -3.337 -29.648 1.00 74.62 86 TRP A N 1
ATOM 648 C CA . TRP A 1 86 ? 18.999 -2.727 -30.983 1.00 74.62 86 TRP A CA 1
ATOM 649 C C . TRP A 1 86 ? 20.358 -2.093 -31.317 1.00 74.62 86 TRP A C 1
ATOM 651 O O . TRP A 1 86 ? 20.926 -2.369 -32.374 1.00 74.62 86 TRP A O 1
ATOM 661 N N . TYR A 1 87 ? 20.921 -1.302 -30.398 1.00 71.44 87 TYR A N 1
ATOM 662 C CA . TYR A 1 87 ? 22.183 -0.593 -30.609 1.00 71.44 87 TYR A CA 1
ATOM 663 C C . TYR A 1 87 ? 23.373 -1.549 -30.773 1.00 71.44 87 TYR A C 1
ATOM 665 O O . TYR A 1 87 ? 24.199 -1.369 -31.668 1.00 71.44 87 TYR A O 1
ATOM 673 N N . GLN A 1 88 ? 23.440 -2.607 -29.959 1.00 71.50 88 GLN A N 1
ATOM 674 C CA . GLN A 1 88 ? 24.461 -3.648 -30.105 1.00 71.50 88 GLN A CA 1
ATOM 675 C C . GLN A 1 88 ? 24.350 -4.357 -31.459 1.00 71.50 88 GLN A C 1
ATOM 677 O O . GLN A 1 88 ? 25.355 -4.525 -32.146 1.00 71.50 88 GLN A O 1
ATOM 682 N N . THR A 1 89 ? 23.130 -4.688 -31.893 1.00 68.94 89 THR A N 1
ATOM 683 C CA . THR A 1 89 ? 22.891 -5.311 -33.205 1.00 68.94 89 THR A CA 1
ATOM 684 C C . THR A 1 89 ? 23.322 -4.396 -34.358 1.00 68.94 89 THR A C 1
ATOM 686 O O . THR A 1 89 ? 23.903 -4.874 -35.332 1.00 68.94 89 THR A O 1
ATOM 689 N N . TYR A 1 90 ? 23.090 -3.085 -34.236 1.00 70.88 90 TYR A N 1
ATOM 690 C CA . TYR A 1 90 ? 23.497 -2.083 -35.224 1.00 70.88 90 TYR A CA 1
ATOM 691 C C . TYR A 1 90 ? 25.025 -1.973 -35.370 1.00 70.88 90 TYR A C 1
ATOM 693 O O . TYR A 1 90 ? 25.523 -1.947 -36.495 1.00 70.88 90 TYR A O 1
ATOM 701 N N . ILE A 1 91 ? 25.779 -1.959 -34.261 1.00 69.38 91 ILE A N 1
ATOM 702 C CA . ILE A 1 91 ? 27.254 -1.930 -34.311 1.00 69.38 91 ILE A CA 1
ATOM 703 C C . ILE A 1 91 ? 27.817 -3.234 -34.888 1.00 69.38 91 ILE A C 1
ATOM 705 O O . ILE A 1 91 ? 28.748 -3.194 -35.690 1.00 69.38 91 ILE A O 1
ATOM 709 N N . SER A 1 92 ? 27.280 -4.389 -34.479 1.00 69.00 92 SER A N 1
ATOM 710 C CA . SER A 1 92 ? 27.782 -5.697 -34.918 1.00 69.00 92 SER A CA 1
ATOM 711 C C . SER A 1 92 ? 27.468 -6.000 -36.386 1.00 69.00 92 SER A C 1
ATOM 713 O O . SER A 1 92 ? 28.246 -6.688 -37.041 1.00 69.00 92 SER A O 1
ATOM 715 N N . HIS A 1 93 ? 26.351 -5.489 -36.917 1.00 68.31 93 HIS A N 1
ATOM 716 C CA . HIS A 1 93 ? 25.927 -5.707 -38.301 1.00 68.31 93 HIS A CA 1
ATOM 717 C C . HIS A 1 93 ? 25.433 -4.397 -38.945 1.00 68.31 93 HIS A C 1
ATOM 719 O O . HIS A 1 93 ? 24.219 -4.164 -39.009 1.00 68.31 93 HIS A O 1
ATOM 725 N N . PRO A 1 94 ? 26.345 -3.563 -39.487 1.00 60.25 94 PRO A N 1
ATOM 726 C CA . PRO A 1 94 ? 26.012 -2.332 -40.203 1.00 60.25 94 PRO A CA 1
ATOM 727 C C . PRO A 1 94 ? 25.449 -2.647 -41.600 1.00 60.25 94 PRO A C 1
ATOM 729 O O . PRO A 1 94 ? 26.056 -2.374 -42.631 1.00 60.25 94 PRO A O 1
ATOM 732 N N . ARG A 1 95 ? 24.284 -3.290 -41.649 1.00 57.50 95 ARG A N 1
ATOM 733 C CA . ARG A 1 95 ? 23.443 -3.386 -42.850 1.00 57.50 95 ARG A CA 1
ATOM 734 C C . ARG A 1 95 ? 22.384 -2.279 -42.793 1.00 57.50 95 ARG A C 1
ATOM 736 O O . ARG A 1 95 ? 22.060 -1.835 -41.692 1.00 57.50 95 ARG A O 1
ATOM 743 N N . PRO A 1 96 ? 21.827 -1.827 -43.931 1.00 50.75 96 PRO A N 1
ATOM 744 C CA . PRO A 1 96 ? 20.766 -0.824 -43.940 1.00 50.75 96 PRO A CA 1
ATOM 745 C C . PRO A 1 96 ? 19.492 -1.442 -43.353 1.00 50.75 96 PRO A C 1
ATOM 747 O O . PRO A 1 96 ? 18.687 -2.048 -44.053 1.00 50.75 96 PRO A O 1
ATOM 750 N N . GLN A 1 97 ? 19.350 -1.368 -42.032 1.00 55.88 97 GLN A N 1
ATOM 751 C CA . GLN A 1 97 ? 18.164 -1.840 -41.335 1.00 55.88 97 GLN A CA 1
ATOM 752 C C . GLN A 1 97 ? 17.103 -0.738 -41.412 1.00 55.88 97 GLN A C 1
ATOM 754 O O . GLN A 1 97 ? 17.300 0.363 -40.909 1.00 55.88 97 GLN A O 1
ATOM 759 N N . THR A 1 98 ? 15.956 -1.048 -42.011 1.00 52.19 98 THR A N 1
ATOM 760 C CA . THR A 1 98 ? 14.742 -0.209 -42.075 1.00 52.19 98 THR A CA 1
ATOM 761 C C . THR A 1 98 ? 14.018 -0.084 -40.724 1.00 52.19 98 THR A C 1
ATOM 763 O O . THR A 1 98 ? 12.892 0.405 -40.650 1.00 52.19 98 THR A O 1
ATOM 766 N N . ILE A 1 99 ? 14.644 -0.534 -39.635 1.00 56.91 99 ILE A N 1
ATOM 767 C CA . ILE A 1 99 ? 14.036 -0.635 -38.311 1.00 56.91 99 ILE A CA 1
ATOM 768 C C . ILE A 1 99 ? 14.203 0.702 -37.590 1.00 56.91 99 ILE A C 1
ATOM 770 O O . ILE A 1 99 ? 15.314 1.101 -37.242 1.00 56.91 99 ILE A O 1
ATOM 774 N N . THR A 1 100 ? 13.084 1.388 -37.344 1.00 60.56 100 THR A N 1
ATOM 775 C CA . THR A 1 100 ? 13.060 2.597 -36.512 1.00 60.56 100 THR A CA 1
ATOM 776 C C . THR A 1 100 ? 13.597 2.271 -35.111 1.00 60.56 100 THR A C 1
ATOM 778 O O . THR A 1 100 ? 13.080 1.346 -34.478 1.00 60.56 100 THR A O 1
ATOM 781 N N . PRO A 1 101 ? 14.606 3.001 -34.597 1.00 61.19 101 PRO A N 1
ATOM 782 C CA . PRO A 1 101 ? 15.154 2.730 -33.274 1.00 61.19 101 PRO A CA 1
ATOM 783 C C . PRO A 1 101 ? 14.088 2.920 -32.184 1.00 61.19 101 PRO A C 1
ATOM 785 O O . PRO A 1 101 ? 13.371 3.931 -32.201 1.00 61.19 101 PRO A O 1
ATOM 788 N N . PRO A 1 102 ? 14.006 2.011 -31.191 1.00 63.78 102 PRO A N 1
ATOM 789 C CA . PRO A 1 102 ? 13.243 2.257 -29.972 1.00 63.78 102 PRO A CA 1
ATOM 790 C C . PRO A 1 102 ? 13.713 3.570 -29.337 1.00 63.78 102 PRO A C 1
ATOM 792 O O . PRO A 1 102 ? 14.903 3.870 -29.359 1.00 63.78 102 PRO A O 1
ATOM 795 N N . ARG A 1 103 ? 12.810 4.374 -28.766 1.00 62.09 103 ARG A N 1
ATOM 796 C CA . ARG A 1 103 ? 13.194 5.620 -28.077 1.00 62.09 103 ARG A CA 1
ATOM 797 C C . ARG A 1 103 ? 13.518 5.310 -26.607 1.00 62.09 103 ARG A C 1
ATOM 799 O O . ARG A 1 103 ? 12.575 5.082 -25.843 1.00 62.09 103 ARG A O 1
ATOM 806 N N . PRO A 1 104 ? 14.797 5.297 -26.182 1.00 63.88 104 PRO A N 1
ATOM 807 C CA . PRO A 1 104 ? 15.134 5.047 -24.787 1.00 63.88 104 PRO A CA 1
ATOM 808 C C . PRO A 1 104 ? 14.735 6.247 -23.928 1.00 63.88 104 PRO A C 1
ATOM 810 O O . PRO A 1 104 ? 14.772 7.390 -24.381 1.00 63.88 104 PRO A O 1
ATOM 813 N N . SER A 1 105 ? 14.359 5.988 -22.676 1.00 66.25 105 SER A N 1
ATOM 814 C CA . SER A 1 105 ? 13.991 7.033 -21.717 1.00 66.25 105 SER A CA 1
ATOM 815 C C . SER A 1 105 ? 15.183 7.452 -20.857 1.00 66.25 105 SER A C 1
ATOM 817 O O . SER A 1 105 ? 15.549 8.624 -20.882 1.00 66.25 105 SER A O 1
ATOM 819 N N . LEU A 1 106 ? 15.804 6.524 -20.117 1.00 60.53 106 LEU A N 1
ATOM 820 C CA . LEU A 1 106 ? 16.974 6.838 -19.288 1.00 60.53 106 LEU A CA 1
ATOM 821 C C . LEU A 1 106 ? 18.247 7.000 -20.131 1.00 60.53 106 LEU A C 1
ATOM 823 O O . LEU A 1 106 ? 19.066 7.865 -19.837 1.00 60.53 106 LEU A O 1
ATOM 827 N N . LEU A 1 107 ? 18.378 6.251 -21.232 1.00 63.50 107 LEU A N 1
ATOM 828 C CA . LEU A 1 107 ? 19.549 6.299 -22.124 1.00 63.50 107 LEU A CA 1
ATOM 829 C C . LEU A 1 107 ? 19.403 7.298 -23.287 1.00 63.50 107 LEU A C 1
ATOM 831 O O . LEU A 1 107 ? 20.233 7.323 -24.194 1.00 63.50 107 LEU A O 1
ATOM 835 N N . ALA A 1 108 ? 18.367 8.146 -23.269 1.00 63.84 108 ALA A N 1
ATOM 836 C CA . ALA A 1 108 ? 18.119 9.156 -24.305 1.00 63.84 108 ALA A CA 1
ATOM 837 C C . ALA A 1 108 ? 19.334 10.056 -24.622 1.00 63.84 108 ALA A C 1
ATOM 839 O O . ALA A 1 108 ? 19.578 10.305 -25.805 1.00 63.84 108 ALA A O 1
ATOM 840 N N . PRO A 1 109 ? 20.126 10.524 -23.634 1.00 58.53 109 PRO A N 1
ATOM 841 C CA . PRO A 1 109 ? 21.303 11.348 -23.910 1.00 58.53 109 PRO A CA 1
ATOM 842 C C . PRO A 1 109 ? 22.389 10.575 -24.669 1.00 58.53 109 PRO A C 1
ATOM 844 O O . PRO A 1 109 ? 22.930 11.085 -25.647 1.00 58.53 109 PRO A O 1
ATOM 847 N N . MET A 1 110 ? 22.644 9.316 -24.293 1.00 60.31 110 MET A N 1
ATOM 848 C CA . MET A 1 110 ? 23.600 8.453 -24.997 1.00 60.31 110 MET A CA 1
ATOM 849 C C . MET A 1 110 ? 23.131 8.142 -26.417 1.00 60.31 110 MET A C 1
ATOM 851 O O . MET A 1 110 ? 23.928 8.205 -27.346 1.00 60.31 110 MET A O 1
ATOM 855 N N . ALA A 1 111 ? 21.837 7.873 -26.602 1.00 60.75 111 ALA A N 1
ATOM 856 C CA . ALA A 1 111 ? 21.262 7.613 -27.918 1.00 60.75 111 ALA A CA 1
ATOM 857 C C . ALA A 1 111 ? 21.406 8.803 -28.874 1.00 60.75 111 ALA A C 1
ATOM 859 O O . ALA A 1 111 ? 21.701 8.606 -30.050 1.00 60.75 111 ALA A O 1
ATOM 860 N N . ARG A 1 112 ? 21.255 10.036 -28.372 1.00 60.84 112 ARG A N 1
ATOM 861 C CA . ARG A 1 112 ? 21.484 11.257 -29.161 1.00 60.84 112 ARG A CA 1
ATOM 862 C C . ARG A 1 112 ? 22.960 11.450 -29.509 1.00 60.84 112 ARG A C 1
ATOM 864 O O . ARG A 1 112 ? 23.264 11.800 -30.639 1.00 60.84 112 ARG A O 1
ATOM 871 N N . MET A 1 113 ? 23.871 11.174 -28.574 1.00 58.31 113 MET A N 1
ATOM 872 C CA . MET A 1 113 ? 25.315 11.298 -28.815 1.00 58.31 113 MET A CA 1
ATOM 873 C C . MET A 1 113 ? 25.860 10.232 -29.779 1.00 58.31 113 MET A C 1
ATOM 875 O O . MET A 1 113 ? 26.742 10.523 -30.581 1.00 58.31 113 MET A O 1
ATOM 879 N N . LEU A 1 114 ? 25.337 9.006 -29.721 1.00 60.03 114 LEU A N 1
ATOM 880 C CA . LEU A 1 114 ? 25.744 7.892 -30.586 1.00 60.03 114 LEU A CA 1
ATOM 881 C C . LEU A 1 114 ? 25.066 7.920 -31.962 1.00 60.03 114 LEU A C 1
ATOM 883 O O . LEU A 1 114 ? 25.655 7.449 -32.933 1.00 60.03 114 LEU A O 1
ATOM 887 N N . GLY A 1 115 ? 23.847 8.460 -32.049 1.00 56.12 115 GLY A N 1
ATOM 888 C CA . GLY A 1 115 ? 23.083 8.544 -33.295 1.00 56.12 115 GLY A CA 1
ATOM 889 C C . GLY A 1 115 ? 23.679 9.505 -34.324 1.00 56.12 115 GLY A C 1
ATOM 890 O O . GLY A 1 115 ? 23.479 9.295 -35.517 1.00 56.12 115 GLY A O 1
ATOM 891 N N . ASP A 1 116 ? 24.439 10.514 -33.887 1.00 56.56 116 ASP A N 1
ATOM 892 C CA . ASP A 1 116 ? 24.867 11.591 -34.783 1.00 56.56 116 ASP A CA 1
ATOM 893 C C . ASP A 1 116 ? 26.124 11.250 -35.604 1.00 56.56 116 ASP A C 1
ATOM 895 O O . ASP A 1 116 ? 26.200 11.649 -36.764 1.00 56.56 116 ASP A O 1
ATOM 899 N N . ARG A 1 117 ? 27.103 10.481 -35.080 1.00 52.62 117 ARG A N 1
ATOM 900 C CA . ARG A 1 117 ? 28.301 10.041 -35.847 1.00 52.62 117 ARG A CA 1
ATOM 901 C C . ARG A 1 117 ? 28.953 8.758 -35.285 1.00 52.62 117 ARG A C 1
ATOM 903 O O . ARG A 1 117 ? 29.783 8.854 -34.382 1.00 52.62 117 ARG A O 1
ATOM 910 N N . PRO A 1 118 ? 28.736 7.566 -35.879 1.00 51.28 118 PRO A N 1
ATOM 911 C CA . PRO A 1 118 ? 29.300 6.302 -35.378 1.00 51.28 118 PRO A CA 1
ATOM 912 C C . PRO A 1 118 ? 30.831 6.156 -35.515 1.00 51.28 118 PRO A C 1
ATOM 914 O O . PRO A 1 118 ? 31.389 5.178 -35.028 1.00 51.28 118 PRO A O 1
ATOM 917 N N . ARG A 1 119 ? 31.543 7.086 -36.174 1.00 49.88 119 ARG A N 1
ATOM 918 C CA . ARG A 1 119 ? 32.950 6.870 -36.576 1.00 49.88 119 ARG A CA 1
ATOM 919 C C . ARG A 1 119 ? 34.012 7.648 -35.787 1.00 49.88 119 ARG A C 1
ATOM 921 O O . ARG A 1 119 ? 35.188 7.356 -35.970 1.00 49.88 119 ARG A O 1
ATOM 928 N N . ARG A 1 120 ? 33.647 8.603 -34.918 1.00 49.22 120 ARG A N 1
ATOM 929 C CA . ARG A 1 120 ? 34.605 9.345 -34.062 1.00 49.22 120 ARG A CA 1
ATOM 930 C C . ARG A 1 120 ? 33.963 9.858 -32.767 1.00 49.22 120 ARG A C 1
ATOM 932 O O . ARG A 1 120 ? 33.741 11.054 -32.609 1.00 49.22 120 ARG A O 1
ATOM 939 N N . LEU A 1 121 ? 33.703 8.964 -31.819 1.00 53.06 121 LEU A N 1
ATOM 940 C CA . LEU A 1 121 ? 33.429 9.349 -30.432 1.00 53.06 121 LEU A CA 1
ATOM 941 C C . LEU A 1 121 ? 34.756 9.410 -29.666 1.00 53.06 121 LEU A C 1
ATOM 943 O O . LEU A 1 121 ? 35.167 8.453 -29.023 1.00 53.06 121 LEU A O 1
ATOM 947 N N . SER A 1 122 ? 35.438 10.550 -29.754 1.00 56.16 122 SER A N 1
ATOM 948 C CA . SER A 1 122 ? 36.52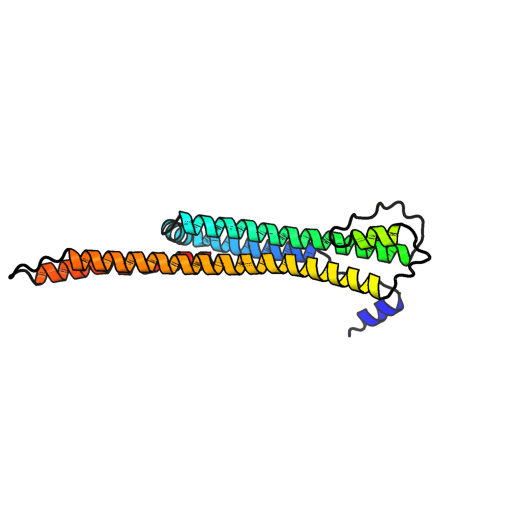2 10.923 -28.837 1.00 56.16 122 SER A CA 1
ATOM 949 C C . SER A 1 122 ? 35.895 11.588 -27.607 1.00 56.16 122 SER A C 1
ATOM 951 O O . SER A 1 122 ? 36.034 12.793 -27.394 1.00 56.16 122 SER A O 1
ATOM 953 N N . LEU A 1 123 ? 35.120 10.828 -26.831 1.00 58.22 123 LEU A N 1
ATOM 954 C CA . LEU A 1 123 ? 34.645 11.316 -25.539 1.00 58.22 123 LEU A CA 1
ATOM 955 C C . LEU A 1 123 ? 35.834 11.306 -24.585 1.00 58.22 123 LEU A C 1
ATOM 957 O O . LEU A 1 123 ? 36.464 10.268 -24.386 1.00 58.22 123 LEU A O 1
ATOM 961 N N . SER A 1 124 ? 36.154 12.466 -24.012 1.00 71.31 124 SER A N 1
ATOM 962 C CA . SER A 1 124 ? 37.125 12.522 -22.923 1.00 71.31 124 SER A CA 1
ATOM 963 C C . SER A 1 124 ? 36.620 11.642 -21.773 1.00 71.31 124 SER A C 1
ATOM 965 O O . SER A 1 124 ? 35.409 11.529 -21.548 1.00 71.31 124 SER A O 1
ATOM 967 N N . ALA A 1 125 ? 37.535 11.016 -21.029 1.00 74.56 125 ALA A N 1
ATOM 968 C CA . ALA A 1 125 ? 37.176 10.195 -19.870 1.00 74.56 125 ALA A CA 1
ATOM 969 C C . ALA A 1 125 ? 36.261 10.953 -18.882 1.00 74.56 125 ALA A C 1
ATOM 971 O O . ALA A 1 125 ? 35.369 10.362 -18.274 1.00 74.56 125 ALA A O 1
ATOM 972 N N . THR A 1 126 ? 36.427 12.276 -18.795 1.00 78.56 126 THR A N 1
ATOM 973 C CA . THR A 1 126 ? 35.617 13.190 -17.985 1.00 78.56 126 THR A CA 1
ATOM 974 C C . THR A 1 126 ? 34.152 13.251 -18.435 1.00 78.56 126 THR A C 1
ATOM 976 O O . THR A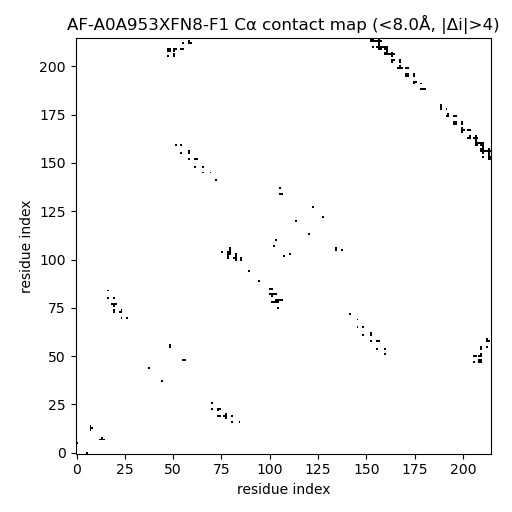 1 126 ? 33.255 13.159 -17.600 1.00 78.56 126 THR A O 1
ATOM 979 N N . SER A 1 127 ? 33.878 13.352 -19.741 1.00 72.38 127 SER A N 1
ATOM 980 C CA . SER A 1 127 ? 32.503 13.404 -20.264 1.00 72.38 127 SER A CA 1
ATOM 981 C C . SER A 1 127 ? 31.764 12.075 -20.097 1.00 72.38 127 SER A C 1
ATOM 983 O O . SER A 1 127 ? 30.574 12.071 -19.792 1.00 72.38 127 SER A O 1
ATOM 985 N N . LEU A 1 128 ? 32.460 10.942 -20.248 1.00 73.88 128 LEU A N 1
ATOM 986 C CA . LEU A 1 128 ? 31.870 9.624 -20.005 1.00 73.88 128 LEU A CA 1
ATOM 987 C C . LEU A 1 128 ? 31.520 9.431 -18.524 1.00 73.88 128 LEU A C 1
ATOM 989 O O . LEU A 1 128 ? 30.441 8.935 -18.214 1.00 73.88 128 LEU A O 1
ATOM 993 N N . ARG A 1 129 ? 32.404 9.864 -17.615 1.00 78.38 129 ARG A N 1
ATOM 994 C CA . ARG A 1 129 ? 32.165 9.792 -16.168 1.00 78.38 129 ARG A CA 1
ATOM 995 C C . ARG A 1 129 ? 30.953 10.623 -15.750 1.00 78.38 129 ARG A C 1
ATOM 997 O O . ARG A 1 129 ? 30.060 10.079 -15.120 1.00 78.38 129 ARG A O 1
ATOM 1004 N N . SER A 1 130 ? 30.840 11.862 -16.229 1.00 80.19 130 SER A N 1
ATOM 1005 C CA . SER A 1 130 ? 29.671 12.713 -15.952 1.00 80.19 130 SER A CA 1
ATOM 1006 C C . SER A 1 130 ? 28.345 12.113 -16.454 1.00 80.19 130 SER A C 1
ATOM 1008 O O . SER A 1 130 ? 27.320 12.233 -15.782 1.00 80.19 130 SER A O 1
ATOM 1010 N N . LEU A 1 131 ? 28.343 11.425 -17.604 1.00 78.25 131 LEU A N 1
ATOM 1011 C CA . LEU A 1 131 ? 27.154 10.714 -18.092 1.00 78.25 131 LEU A CA 1
ATOM 1012 C C . LEU A 1 131 ? 26.793 9.509 -17.216 1.00 78.25 131 LEU A C 1
ATOM 1014 O O . LEU A 1 131 ? 25.611 9.287 -16.961 1.00 78.25 131 LEU A O 1
ATOM 1018 N N . LEU A 1 132 ? 27.788 8.742 -16.764 1.00 79.88 132 LEU A N 1
ATOM 1019 C CA . LEU A 1 132 ? 27.577 7.615 -15.852 1.00 79.88 132 LEU A CA 1
ATOM 1020 C C . LEU A 1 132 ? 27.040 8.092 -14.500 1.00 79.88 132 LEU A C 1
ATOM 1022 O O . LEU A 1 132 ? 26.052 7.536 -14.030 1.00 79.88 132 LEU A O 1
ATOM 1026 N N . ASP A 1 133 ? 27.605 9.168 -13.947 1.00 80.25 133 ASP A N 1
ATOM 1027 C CA . ASP A 1 133 ? 27.135 9.789 -12.704 1.00 80.25 133 ASP A CA 1
ATOM 1028 C C . ASP A 1 133 ? 25.678 10.269 -12.850 1.00 80.25 133 ASP A C 1
ATOM 1030 O O . ASP A 1 133 ? 24.846 10.062 -11.967 1.00 80.25 133 ASP A O 1
ATOM 1034 N N . GLY A 1 134 ? 25.322 10.839 -14.009 1.00 80.50 134 GLY A N 1
ATOM 1035 C CA . GLY A 1 134 ? 23.951 11.257 -14.312 1.00 80.50 134 GLY A CA 1
ATOM 1036 C C . GLY A 1 134 ? 22.956 10.101 -14.487 1.00 80.50 134 GLY A C 1
ATOM 1037 O O . GLY A 1 134 ? 21.778 10.252 -14.157 1.00 80.50 134 GLY A O 1
ATOM 1038 N N . ILE A 1 135 ? 23.392 8.948 -15.003 1.00 78.31 135 ILE A N 1
ATOM 1039 C CA . ILE A 1 135 ? 22.562 7.735 -15.089 1.00 78.31 135 ILE A CA 1
ATOM 1040 C C . ILE A 1 135 ? 22.375 7.132 -13.697 1.00 78.31 135 ILE A C 1
ATOM 1042 O O . ILE A 1 135 ? 21.250 6.777 -13.342 1.00 78.31 135 ILE A O 1
ATOM 1046 N N . ASP A 1 136 ? 23.443 7.054 -12.903 1.00 78.44 136 ASP A N 1
ATOM 1047 C CA . ASP A 1 136 ? 23.384 6.489 -11.558 1.00 78.44 136 ASP A CA 1
ATOM 1048 C C . ASP A 1 136 ? 22.499 7.334 -10.633 1.00 78.44 136 ASP A C 1
ATOM 1050 O O . ASP A 1 136 ? 21.633 6.783 -9.957 1.00 78.44 136 ASP A O 1
ATOM 1054 N N . ALA A 1 137 ? 22.590 8.668 -10.715 1.00 79.50 137 ALA A N 1
ATOM 1055 C CA . ALA A 1 137 ? 21.704 9.588 -9.995 1.00 79.50 137 ALA A CA 1
ATOM 1056 C C . ALA A 1 137 ? 20.217 9.402 -10.360 1.00 79.50 137 ALA A C 1
ATOM 1058 O O . ALA A 1 137 ? 19.346 9.399 -9.496 1.00 79.50 137 ALA A O 1
ATOM 1059 N N . ARG A 1 138 ? 19.894 9.189 -11.642 1.00 75.62 138 ARG A N 1
ATOM 1060 C CA . ARG A 1 138 ? 18.502 8.951 -12.077 1.00 75.62 138 ARG A CA 1
ATOM 1061 C C . ARG A 1 138 ? 17.982 7.579 -11.652 1.00 75.62 138 ARG A C 1
ATOM 1063 O O . ARG A 1 138 ? 16.789 7.417 -11.390 1.00 75.62 138 ARG A O 1
ATOM 1070 N N . LEU A 1 139 ? 18.857 6.574 -11.635 1.00 75.12 139 LEU A N 1
ATOM 1071 C CA . LEU A 1 139 ? 18.523 5.232 -11.167 1.00 75.12 139 LEU A CA 1
ATOM 1072 C C . LEU A 1 139 ? 18.370 5.193 -9.642 1.00 75.12 139 LEU A C 1
ATOM 1074 O O . LEU A 1 139 ? 17.502 4.472 -9.147 1.00 75.12 139 LEU A O 1
ATOM 1078 N N . SER A 1 140 ? 19.187 5.944 -8.898 1.00 76.88 140 SER A N 1
ATOM 1079 C CA . SER A 1 140 ? 19.081 6.054 -7.444 1.00 76.88 140 SER A CA 1
ATOM 1080 C C . SER A 1 140 ? 17.804 6.784 -7.034 1.00 76.88 140 SER A C 1
ATOM 1082 O O . SER A 1 140 ? 17.072 6.241 -6.211 1.00 76.88 140 SER A O 1
ATOM 1084 N N . GLU A 1 141 ? 17.460 7.897 -7.685 1.00 77.44 141 GLU A N 1
ATOM 1085 C CA . GLU A 1 141 ? 16.237 8.677 -7.433 1.00 77.44 141 GLU A CA 1
ATOM 1086 C C . GLU A 1 141 ? 14.961 7.818 -7.561 1.00 77.44 141 GLU A C 1
ATOM 1088 O O . GLU A 1 141 ? 14.089 7.821 -6.690 1.00 77.44 141 GLU A O 1
ATOM 1093 N N . GLY A 1 142 ? 14.873 6.978 -8.602 1.00 72.12 142 GLY A N 1
ATOM 1094 C CA . GLY A 1 142 ? 13.742 6.055 -8.769 1.00 72.12 142 GLY A CA 1
ATOM 1095 C C . GLY A 1 142 ? 13.655 4.972 -7.681 1.00 72.12 142 GLY A C 1
ATOM 1096 O O . GLY A 1 142 ? 12.556 4.567 -7.284 1.00 72.12 142 GLY A O 1
ATOM 1097 N N . ARG A 1 143 ? 14.803 4.506 -7.167 1.00 80.94 143 ARG A N 1
ATOM 1098 C CA . ARG A 1 143 ? 14.855 3.555 -6.040 1.00 80.94 143 ARG A CA 1
ATOM 1099 C C . ARG A 1 143 ? 14.520 4.230 -4.713 1.00 80.94 143 ARG A C 1
ATOM 1101 O O . ARG A 1 143 ? 13.947 3.581 -3.839 1.00 80.94 143 ARG A O 1
ATOM 1108 N N . GLU A 1 144 ? 14.871 5.501 -4.567 1.00 87.12 144 GLU A N 1
ATOM 1109 C CA . GLU A 1 144 ? 14.625 6.295 -3.369 1.00 87.12 144 GLU A CA 1
ATOM 1110 C C . GLU A 1 144 ? 13.124 6.483 -3.137 1.00 87.12 144 GLU A C 1
ATOM 1112 O O . GLU A 1 144 ? 12.631 6.148 -2.063 1.00 87.12 144 GLU A O 1
ATOM 1117 N N . LEU A 1 145 ? 12.369 6.869 -4.174 1.00 83.94 145 LEU A N 1
ATOM 1118 C CA . LEU A 1 145 ? 10.910 7.019 -4.085 1.00 83.94 145 LEU A CA 1
ATOM 1119 C C . LEU A 1 145 ? 10.217 5.719 -3.644 1.00 83.94 145 LEU A C 1
ATOM 1121 O O . LEU A 1 145 ? 9.338 5.738 -2.786 1.00 83.94 145 LEU A O 1
ATOM 1125 N N . SER A 1 146 ? 10.641 4.578 -4.198 1.00 87.44 146 SER A N 1
ATOM 1126 C CA . SER A 1 146 ? 10.102 3.267 -3.805 1.00 87.44 146 SER A CA 1
ATOM 1127 C C . SER A 1 146 ? 10.368 2.973 -2.325 1.00 87.44 146 SER A C 1
ATOM 1129 O O . SER A 1 146 ? 9.495 2.466 -1.626 1.00 87.44 146 SER A O 1
ATOM 1131 N N . ARG A 1 147 ? 11.561 3.325 -1.829 1.00 89.81 147 ARG A N 1
ATOM 1132 C CA . ARG A 1 147 ? 11.935 3.143 -0.422 1.00 89.81 147 ARG A CA 1
ATOM 1133 C C . ARG A 1 147 ? 11.157 4.070 0.505 1.00 89.81 147 ARG A C 1
ATOM 1135 O O . ARG A 1 147 ? 10.724 3.616 1.560 1.00 89.81 147 ARG A O 1
ATOM 1142 N N . TYR A 1 148 ? 10.943 5.322 0.106 1.00 93.25 148 TYR A N 1
ATOM 1143 C CA . TYR A 1 148 ? 10.089 6.243 0.851 1.00 93.25 148 TYR A CA 1
ATOM 1144 C C . TYR A 1 148 ? 8.651 5.747 0.918 1.00 93.25 148 TYR A C 1
ATOM 1146 O O . TYR A 1 148 ? 8.059 5.802 1.986 1.00 93.25 148 TYR A O 1
ATOM 1154 N N . LEU A 1 149 ? 8.099 5.222 -0.179 1.00 91.62 149 LEU A N 1
ATOM 1155 C CA . LEU A 1 149 ? 6.722 4.729 -0.204 1.00 91.62 149 LEU A CA 1
ATOM 1156 C C . LEU A 1 149 ? 6.537 3.505 0.705 1.00 91.62 149 LEU A C 1
ATOM 1158 O O . LEU A 1 149 ? 5.563 3.449 1.447 1.00 91.62 149 LEU A O 1
ATOM 1162 N N . ILE A 1 150 ? 7.501 2.576 0.716 1.00 92.38 150 ILE A N 1
ATOM 1163 C CA . ILE A 1 150 ? 7.522 1.451 1.668 1.00 92.38 150 ILE A CA 1
ATOM 1164 C C . ILE A 1 150 ? 7.601 1.973 3.109 1.00 92.38 150 ILE A C 1
ATOM 1166 O O . ILE A 1 150 ? 6.793 1.589 3.947 1.00 92.38 150 ILE A O 1
ATOM 1170 N N . GLY A 1 151 ? 8.544 2.877 3.397 1.00 93.56 151 GLY A N 1
ATOM 1171 C CA . GLY A 1 151 ? 8.691 3.460 4.732 1.00 93.56 151 GLY A CA 1
ATOM 1172 C C . GLY A 1 151 ? 7.440 4.213 5.192 1.00 93.56 151 GLY A C 1
ATOM 1173 O O . GLY A 1 151 ? 7.063 4.120 6.356 1.00 93.56 151 GLY A O 1
ATOM 1174 N N . LEU A 1 152 ? 6.766 4.906 4.274 1.00 94.69 152 LEU A N 1
ATOM 1175 C CA . LEU A 1 152 ? 5.528 5.631 4.531 1.00 94.69 152 LEU A CA 1
ATOM 1176 C C . LEU A 1 152 ? 4.367 4.681 4.838 1.00 94.69 152 LEU A C 1
ATOM 1178 O O . LEU A 1 152 ? 3.642 4.933 5.791 1.00 94.69 152 LEU A O 1
ATOM 1182 N N . LEU A 1 153 ? 4.201 3.591 4.080 1.00 95.06 153 LEU A N 1
ATOM 1183 C CA . LEU A 1 153 ? 3.173 2.576 4.350 1.00 95.06 153 LEU A CA 1
ATOM 1184 C C . LEU A 1 153 ? 3.358 1.948 5.737 1.00 95.06 153 LEU A C 1
ATOM 1186 O O . LEU A 1 153 ? 2.407 1.903 6.517 1.00 95.06 153 LEU A O 1
ATOM 1190 N N . ILE A 1 154 ? 4.596 1.575 6.079 1.00 93.81 154 ILE A N 1
ATOM 1191 C CA . ILE A 1 154 ? 4.936 1.041 7.405 1.00 93.81 154 ILE A CA 1
ATOM 1192 C C . ILE A 1 154 ? 4.631 2.081 8.486 1.00 93.81 154 ILE A C 1
ATOM 1194 O O . ILE A 1 154 ? 3.977 1.771 9.480 1.00 93.81 154 ILE A O 1
ATOM 1198 N N . PHE A 1 155 ? 5.074 3.327 8.295 1.00 94.06 155 PHE A N 1
ATOM 1199 C CA . PHE A 1 155 ? 4.833 4.409 9.247 1.00 94.06 155 PHE A CA 1
ATOM 1200 C C . PHE A 1 155 ? 3.338 4.675 9.456 1.00 94.06 155 PHE A C 1
ATOM 1202 O O . PHE A 1 155 ? 2.905 4.802 10.597 1.00 94.06 155 PHE A O 1
ATOM 1209 N N . LEU A 1 156 ? 2.537 4.710 8.388 1.00 92.94 156 LEU A N 1
ATOM 1210 C CA . LEU A 1 156 ? 1.084 4.860 8.486 1.00 92.94 156 LEU A CA 1
ATOM 1211 C C . LEU A 1 156 ? 0.442 3.678 9.222 1.00 92.94 156 LEU A C 1
ATOM 1213 O O . LEU A 1 156 ? -0.446 3.896 10.044 1.00 92.94 156 LEU A O 1
ATOM 1217 N N . GLY A 1 157 ? 0.907 2.450 8.979 1.00 91.12 157 GLY A N 1
ATOM 1218 C CA . GLY A 1 157 ? 0.446 1.273 9.715 1.00 91.12 157 GLY A CA 1
ATOM 1219 C C . GLY A 1 157 ? 0.719 1.386 11.218 1.00 91.12 157 GLY A C 1
ATOM 1220 O O . GLY A 1 157 ? -0.186 1.192 12.032 1.00 91.12 157 GLY A O 1
ATOM 1221 N N . LEU A 1 158 ? 1.938 1.791 11.589 1.00 92.12 158 LEU A N 1
ATOM 1222 C CA . LEU A 1 158 ? 2.320 2.049 12.983 1.00 92.12 158 LEU A CA 1
ATOM 1223 C C . LEU A 1 158 ? 1.543 3.223 13.598 1.00 92.12 158 LEU A C 1
ATOM 1225 O O . LEU A 1 158 ? 1.163 3.172 14.764 1.00 92.12 158 LEU A O 1
ATOM 1229 N N . LEU A 1 159 ? 1.262 4.274 12.828 1.00 90.25 159 LEU A N 1
ATOM 1230 C CA . LEU A 1 159 ? 0.429 5.387 13.284 1.00 90.25 159 LEU A CA 1
ATOM 1231 C C . LEU A 1 159 ? -0.993 4.911 13.603 1.00 90.25 159 LEU A C 1
ATOM 1233 O O . LEU A 1 159 ? -1.585 5.356 14.585 1.00 90.25 159 LEU A O 1
ATOM 1237 N N . GLY A 1 160 ? -1.523 3.968 12.823 1.00 87.06 160 GLY A N 1
ATOM 1238 C CA . GLY A 1 160 ? -2.823 3.358 13.084 1.00 87.06 160 GLY A CA 1
ATOM 1239 C C . GLY A 1 160 ? -2.886 2.599 14.412 1.00 87.06 160 GLY A C 1
ATOM 1240 O O . GLY A 1 160 ? -3.880 2.723 15.129 1.00 87.06 160 GLY A O 1
ATOM 1241 N N . THR A 1 161 ? -1.823 1.880 14.790 1.00 88.38 161 THR A N 1
ATOM 1242 C CA . THR A 1 161 ? -1.776 1.215 16.106 1.00 88.38 161 THR A CA 1
ATOM 1243 C C . THR A 1 161 ? -1.698 2.223 17.238 1.00 88.38 161 THR A C 1
ATOM 1245 O O . THR A 1 161 ? -2.430 2.095 18.218 1.00 88.38 161 THR A O 1
ATOM 1248 N N . PHE A 1 162 ? -0.877 3.264 17.082 1.00 87.44 162 PHE A N 1
ATOM 1249 C CA . PHE A 1 162 ? -0.793 4.353 18.049 1.00 87.44 162 PHE A CA 1
ATOM 1250 C C . PHE A 1 162 ? -2.160 5.015 18.263 1.00 87.44 162 PHE A C 1
ATOM 1252 O O . PHE A 1 162 ? -2.583 5.205 19.401 1.00 87.44 162 PHE A O 1
ATOM 1259 N N . TRP A 1 163 ? -2.892 5.285 17.180 1.00 84.19 163 TRP A N 1
ATOM 1260 C CA . TRP A 1 163 ? -4.230 5.866 17.245 1.00 84.19 163 TRP A CA 1
ATOM 1261 C C . TRP A 1 163 ? -5.222 4.988 18.016 1.00 84.19 163 TRP A C 1
ATOM 1263 O O . TRP A 1 163 ? -5.935 5.472 18.894 1.00 84.19 163 TRP A O 1
ATOM 1273 N N . GLY A 1 164 ? -5.252 3.684 17.738 1.00 83.12 164 GLY A N 1
ATOM 1274 C CA . GLY A 1 164 ? -6.160 2.783 18.445 1.00 83.12 164 GLY A CA 1
ATOM 1275 C C . GLY A 1 164 ? -5.785 2.566 19.920 1.00 83.12 164 GLY A C 1
ATOM 1276 O O . GLY A 1 164 ? -6.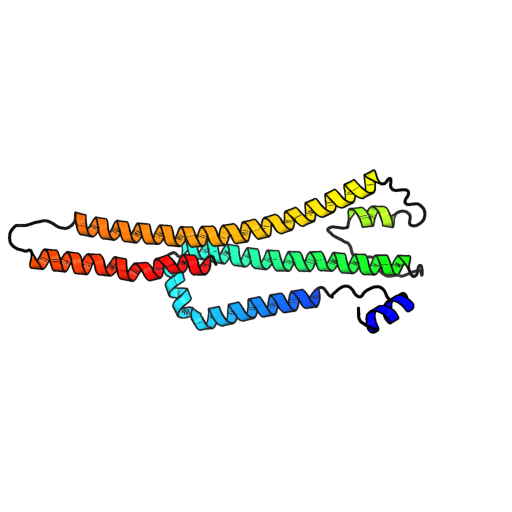666 2.418 20.769 1.00 83.12 164 GLY A O 1
ATOM 1277 N N . LEU A 1 165 ? -4.495 2.639 20.269 1.00 86.44 165 LEU A N 1
ATOM 1278 C CA . LEU A 1 165 ? -4.067 2.659 21.671 1.00 86.44 165 LEU A CA 1
ATOM 1279 C C . LEU A 1 165 ? -4.529 3.933 22.391 1.00 86.44 165 LEU A C 1
ATOM 1281 O O . LEU A 1 165 ? -4.993 3.842 23.525 1.00 86.44 165 LEU A O 1
ATOM 1285 N N . LEU A 1 166 ? -4.481 5.101 21.739 1.00 86.38 166 LEU A N 1
ATOM 1286 C CA . LEU A 1 166 ? -5.019 6.340 22.315 1.00 86.38 166 LEU A CA 1
ATOM 1287 C C . LEU A 1 166 ? -6.524 6.242 22.590 1.00 86.38 166 LEU A C 1
ATOM 1289 O O . LEU A 1 166 ? -6.973 6.676 23.648 1.00 86.38 166 LEU A O 1
ATOM 1293 N N . GLN A 1 167 ? -7.295 5.630 21.685 1.00 81.94 167 GLN A N 1
ATOM 1294 C CA . GLN A 1 167 ? -8.722 5.374 21.918 1.00 81.94 167 GLN A CA 1
ATOM 1295 C C . GLN A 1 167 ? -8.949 4.449 23.117 1.00 81.94 167 GLN A C 1
ATOM 1297 O O . GLN A 1 167 ? -9.829 4.704 23.934 1.00 81.94 167 GLN A O 1
ATOM 1302 N N . THR A 1 168 ? -8.122 3.410 23.252 1.00 83.06 168 THR A N 1
ATOM 1303 C CA . THR A 1 168 ? -8.180 2.474 24.385 1.00 83.06 168 THR A CA 1
ATOM 1304 C C . THR A 1 168 ? -7.917 3.205 25.706 1.00 83.06 168 THR A C 1
ATOM 1306 O O . THR A 1 168 ? -8.673 3.048 26.659 1.00 83.06 168 THR A O 1
ATOM 1309 N N . VAL A 1 169 ? -6.884 4.052 25.760 1.00 85.44 169 VAL A N 1
ATOM 1310 C CA . VAL A 1 169 ? -6.556 4.857 26.949 1.00 85.44 169 VAL A CA 1
ATOM 1311 C C . VAL A 1 169 ? -7.662 5.864 27.272 1.00 85.44 169 VAL A C 1
ATOM 1313 O O . VAL A 1 169 ? -8.014 6.013 28.439 1.00 85.44 169 VAL A O 1
ATOM 1316 N N . GLY A 1 170 ? -8.237 6.520 26.259 1.00 85.12 170 GLY A N 1
ATOM 1317 C CA . GLY A 1 170 ? -9.365 7.439 26.432 1.00 85.12 170 GLY A CA 1
ATOM 1318 C C . GLY A 1 170 ? -10.581 6.747 27.046 1.00 85.12 170 GLY A C 1
ATOM 1319 O O . GLY A 1 170 ? -11.095 7.205 28.059 1.00 85.12 170 GLY A O 1
ATOM 1320 N N . ALA A 1 171 ? -10.962 5.583 26.515 1.00 83.94 171 ALA A N 1
ATOM 1321 C CA . ALA A 1 171 ? -12.078 4.806 27.048 1.00 83.94 171 ALA A CA 1
ATOM 1322 C C . ALA A 1 171 ? -11.844 4.364 28.507 1.00 83.94 171 ALA A C 1
ATOM 1324 O O . ALA A 1 171 ? -12.75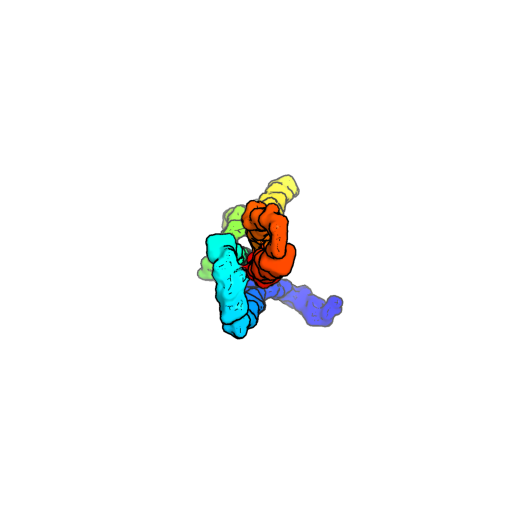0 4.447 29.331 1.00 83.94 171 ALA A O 1
ATOM 1325 N N . VAL A 1 172 ? -10.619 3.959 28.863 1.00 84.19 172 VAL A N 1
ATOM 1326 C CA . VAL A 1 172 ? -10.262 3.654 30.261 1.00 84.19 172 VAL A CA 1
ATOM 1327 C C . VAL A 1 172 ? -10.348 4.905 31.147 1.00 84.19 172 VAL A C 1
ATOM 1329 O O . VAL A 1 172 ? -10.847 4.826 32.270 1.00 84.19 172 VAL A O 1
ATOM 1332 N N . SER A 1 173 ? -9.897 6.063 30.654 1.00 84.94 173 SER A N 1
ATOM 1333 C CA . SER A 1 173 ? -10.006 7.342 31.368 1.00 84.94 173 SER A CA 1
ATOM 1334 C C . SER A 1 173 ? -11.463 7.727 31.635 1.00 84.94 173 SER A C 1
ATOM 1336 O O . SER A 1 173 ? -11.775 8.172 32.738 1.00 84.94 173 SER A O 1
ATOM 1338 N N . ASP A 1 174 ? -12.353 7.532 30.661 1.00 84.69 174 ASP A N 1
ATOM 1339 C CA . ASP A 1 174 ? -13.781 7.841 30.793 1.00 84.69 174 ASP A CA 1
ATOM 1340 C C . ASP A 1 174 ? -14.458 6.946 31.837 1.00 84.69 174 ASP A C 1
ATOM 1342 O O . ASP A 1 174 ? -15.249 7.421 32.651 1.00 84.69 174 ASP A O 1
ATOM 1346 N N . VAL A 1 175 ? -14.107 5.658 31.867 1.00 82.88 175 VAL A N 1
ATOM 1347 C CA . VAL A 1 175 ? -14.605 4.714 32.878 1.00 82.88 175 VAL A CA 1
ATOM 1348 C C . VAL A 1 175 ? -14.167 5.145 34.272 1.00 82.88 175 VAL A C 1
ATOM 1350 O O . VAL A 1 175 ? -14.999 5.231 35.165 1.00 82.88 175 VAL A O 1
ATOM 1353 N N . ILE A 1 176 ? -12.887 5.482 34.463 1.00 80.88 176 ILE A N 1
ATOM 1354 C CA . ILE A 1 176 ? -12.375 5.948 35.761 1.00 80.88 176 ILE A CA 1
ATOM 1355 C C . ILE A 1 176 ? -13.032 7.273 36.176 1.00 80.88 176 ILE A C 1
ATOM 1357 O O . ILE A 1 176 ? -13.361 7.448 37.347 1.00 80.88 176 ILE A O 1
ATOM 1361 N N . GLY A 1 177 ? -13.231 8.200 35.234 1.00 80.06 177 GLY A N 1
ATOM 1362 C CA . GLY A 1 177 ? -13.834 9.508 35.495 1.00 80.06 177 GLY A CA 1
ATOM 1363 C C . GLY A 1 177 ? -15.321 9.450 35.860 1.00 80.06 177 GLY A C 1
ATOM 1364 O O . GLY A 1 177 ? -15.781 10.275 36.647 1.00 80.06 177 GLY A O 1
ATOM 1365 N N . ASN A 1 178 ? -16.058 8.471 35.329 1.00 75.81 178 ASN A N 1
ATOM 1366 C CA . ASN A 1 178 ? -17.493 8.299 35.580 1.00 75.81 178 ASN A CA 1
ATOM 1367 C C . ASN A 1 178 ? -17.816 7.509 36.860 1.00 75.81 178 ASN A C 1
ATOM 1369 O O . ASN A 1 178 ? -18.973 7.482 37.277 1.00 75.81 178 ASN A O 1
ATOM 1373 N N . LEU A 1 179 ? -16.823 6.905 37.518 1.00 72.44 179 LEU A N 1
ATOM 1374 C CA . LEU A 1 179 ? -17.020 6.203 38.786 1.00 72.44 179 LEU A CA 1
ATOM 1375 C C . LEU A 1 179 ? -17.305 7.190 39.924 1.00 72.44 179 LEU A C 1
ATOM 1377 O O . LEU A 1 179 ? -16.397 7.726 40.564 1.00 72.44 179 LEU A O 1
ATOM 1381 N N . SER A 1 180 ? -18.585 7.400 40.234 1.00 66.69 180 SER A N 1
ATOM 1382 C CA . SER A 1 180 ? -18.985 8.111 41.447 1.00 66.69 180 SER A CA 1
ATOM 1383 C C . SER A 1 180 ? -18.883 7.179 42.656 1.00 66.69 180 SER A C 1
ATOM 1385 O O . SER A 1 180 ? -19.655 6.231 42.797 1.00 66.69 180 SER A O 1
ATOM 1387 N N . VAL A 1 181 ? -17.936 7.440 43.560 1.00 65.38 181 VAL A N 1
ATOM 1388 C CA . VAL A 1 181 ? -17.775 6.649 44.791 1.00 65.38 181 VAL A CA 1
ATOM 1389 C C . VAL A 1 181 ? -18.843 7.061 45.810 1.00 65.38 181 VAL A C 1
ATOM 1391 O O . VAL A 1 181 ? -18.598 7.886 46.691 1.00 65.38 181 VAL A O 1
ATOM 1394 N N . SER A 1 182 ? -20.039 6.481 45.702 1.00 60.78 182 SER A N 1
ATOM 1395 C CA . SER A 1 182 ? -21.063 6.573 46.747 1.00 60.78 182 SER A CA 1
ATOM 1396 C C . SER A 1 182 ? -20.891 5.433 47.754 1.00 60.78 182 SER A C 1
ATOM 1398 O O . SER A 1 182 ? -20.733 4.261 47.404 1.00 60.78 182 SER A O 1
ATOM 1400 N N . ARG A 1 183 ? -20.859 5.778 49.045 1.00 57.03 183 ARG A N 1
ATOM 1401 C CA . ARG A 1 183 ? -20.555 4.848 50.142 1.00 57.03 183 ARG A CA 1
ATOM 1402 C C . ARG A 1 183 ? -21.712 3.853 50.324 1.00 57.03 183 ARG A C 1
ATOM 1404 O O . ARG A 1 183 ? -22.673 4.162 51.015 1.00 57.03 183 ARG A O 1
ATOM 1411 N N . GLY A 1 184 ? -21.600 2.667 49.723 1.00 65.00 184 GLY A N 1
ATOM 1412 C CA . GLY A 1 184 ? -22.578 1.577 49.872 1.00 65.00 184 GLY A CA 1
ATOM 1413 C C . GLY A 1 184 ? -22.678 0.609 48.687 1.00 65.00 184 GLY A C 1
ATOM 1414 O O . GLY A 1 184 ? -23.197 -0.487 48.856 1.00 65.00 184 GLY A O 1
ATOM 1415 N N . GLU A 1 185 ? -22.132 0.964 47.520 1.00 75.50 185 GLU A N 1
ATOM 1416 C CA . GLU A 1 185 ? -22.394 0.254 46.255 1.00 75.50 185 GLU A CA 1
ATOM 1417 C C . GLU A 1 185 ? -21.125 -0.307 45.579 1.00 75.50 185 GLU A C 1
ATOM 1419 O O . GLU A 1 185 ? -20.982 -0.293 44.359 1.00 75.50 185 GLU A O 1
ATOM 1424 N N . LEU A 1 186 ? -20.179 -0.844 46.362 1.00 75.00 186 LEU A N 1
ATOM 1425 C CA . LEU A 1 186 ? -18.913 -1.397 45.838 1.00 75.00 186 LEU A CA 1
ATOM 1426 C C . LEU A 1 186 ? -19.107 -2.472 44.754 1.00 75.00 186 LEU A C 1
ATOM 1428 O O . LEU A 1 186 ? -18.300 -2.555 43.833 1.00 75.00 186 LEU A O 1
ATOM 1432 N N . ALA A 1 187 ? -20.170 -3.277 44.841 1.00 79.44 187 ALA A N 1
ATOM 1433 C CA . ALA A 1 187 ? -20.483 -4.290 43.834 1.00 79.44 187 ALA A CA 1
ATOM 1434 C C . ALA A 1 187 ? -20.906 -3.678 42.483 1.00 79.44 187 ALA A C 1
ATOM 1436 O O . ALA A 1 187 ? -20.574 -4.231 41.438 1.00 79.44 187 ALA A O 1
ATOM 1437 N N . ILE A 1 188 ? -21.593 -2.531 42.502 1.00 79.38 188 ILE A N 1
ATOM 1438 C CA . ILE A 1 188 ? -22.046 -1.818 41.297 1.00 79.38 188 ILE A CA 1
ATOM 1439 C C . ILE A 1 188 ? -20.851 -1.129 40.631 1.00 79.38 188 ILE A C 1
ATOM 1441 O O . ILE A 1 188 ? -20.628 -1.314 39.440 1.00 79.38 188 ILE A O 1
ATOM 1445 N N . VAL A 1 189 ? -20.006 -0.465 41.424 1.00 78.25 189 VAL A N 1
ATOM 1446 C CA . VAL A 1 189 ? -18.740 0.140 40.970 1.00 78.25 189 VAL A CA 1
ATOM 1447 C C . VAL A 1 189 ? -17.818 -0.891 40.307 1.00 78.25 189 VAL A C 1
ATOM 1449 O O . VAL A 1 189 ? -17.192 -0.608 39.287 1.00 78.25 189 VAL A O 1
ATOM 1452 N N . PHE A 1 190 ? -17.730 -2.106 40.860 1.00 79.62 190 PHE A N 1
ATOM 1453 C CA . PHE A 1 190 ? -16.902 -3.167 40.280 1.00 79.62 190 PHE A CA 1
ATOM 1454 C C . PHE A 1 190 ? -17.485 -3.710 38.967 1.00 79.62 190 PHE A C 1
ATOM 1456 O O . PHE A 1 190 ? -16.732 -3.983 38.035 1.00 79.62 190 PHE A O 1
ATOM 1463 N N . ALA A 1 191 ? -18.814 -3.830 38.873 1.00 81.50 191 ALA A N 1
ATOM 1464 C CA . ALA A 1 191 ? -19.495 -4.233 37.645 1.00 81.50 191 ALA A CA 1
ATOM 1465 C C . ALA A 1 191 ? -19.349 -3.178 36.531 1.00 81.50 191 ALA A C 1
ATOM 1467 O O . ALA A 1 191 ? -19.114 -3.540 35.380 1.00 81.50 191 ALA A O 1
ATOM 1468 N N . GLU A 1 192 ? -19.410 -1.885 36.867 1.00 79.00 192 GLU A N 1
ATOM 1469 C CA . GLU A 1 192 ? -19.156 -0.782 35.927 1.00 79.00 192 GLU A CA 1
ATOM 1470 C C . GLU A 1 192 ? -17.701 -0.738 35.455 1.00 79.00 192 GLU A C 1
ATOM 1472 O O . GLU A 1 192 ? -17.453 -0.563 34.264 1.00 79.00 192 GLU A O 1
ATOM 1477 N N . LEU A 1 193 ? -16.732 -0.967 36.348 1.00 80.06 193 LEU A N 1
ATOM 1478 C CA . LEU A 1 193 ? -15.324 -1.122 35.968 1.00 80.06 193 LEU A CA 1
ATOM 1479 C C . LEU A 1 193 ? -15.119 -2.310 35.032 1.00 80.06 193 LEU A C 1
ATOM 1481 O O . LEU A 1 193 ? -14.434 -2.183 34.020 1.00 80.06 193 LEU A O 1
ATOM 1485 N N . GLN A 1 1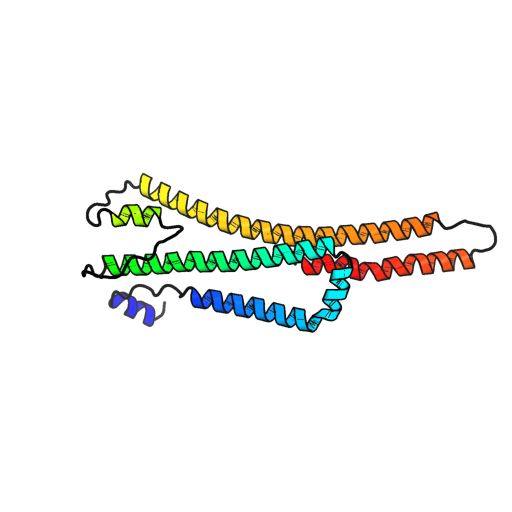94 ? -15.710 -3.462 35.354 1.00 80.06 194 GLN A N 1
ATOM 1486 C CA . GLN A 1 194 ? -15.606 -4.654 34.520 1.00 80.06 194 GLN A CA 1
ATOM 1487 C C . GLN A 1 194 ? -16.177 -4.395 33.119 1.00 80.06 194 GLN A C 1
ATOM 1489 O O . GLN A 1 194 ? -15.479 -4.625 32.133 1.00 80.06 194 GLN A O 1
ATOM 1494 N N . ALA A 1 195 ? -17.396 -3.857 33.028 1.00 80.62 195 ALA A N 1
ATOM 1495 C CA . ALA A 1 195 ? -18.038 -3.535 31.755 1.00 80.62 195 ALA A CA 1
ATOM 1496 C C . ALA A 1 195 ? -17.278 -2.443 30.978 1.00 80.62 195 ALA A C 1
ATOM 1498 O O . ALA A 1 195 ? -17.109 -2.531 29.761 1.00 80.62 195 ALA A O 1
ATOM 1499 N N . GLY A 1 196 ? -16.769 -1.433 31.686 1.00 77.50 196 GLY A N 1
ATOM 1500 C CA . GLY A 1 196 ? -16.004 -0.332 31.115 1.00 77.50 196 GLY A CA 1
ATOM 1501 C C . GLY A 1 196 ? -14.637 -0.746 30.564 1.00 77.50 196 GLY A C 1
ATOM 1502 O O . GLY A 1 196 ? -14.171 -0.164 29.588 1.00 77.50 196 GLY A O 1
ATOM 1503 N N . LEU A 1 197 ? -14.001 -1.767 31.143 1.00 78.31 197 LEU A N 1
ATOM 1504 C CA . LEU A 1 197 ? -12.705 -2.286 30.690 1.00 78.31 197 LEU A CA 1
ATOM 1505 C C . LE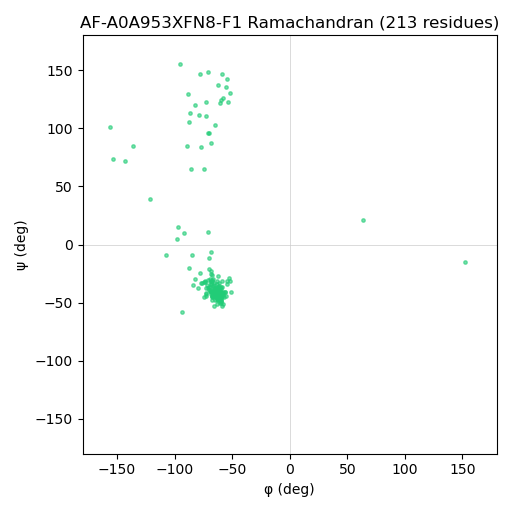U A 1 197 ? -12.823 -3.360 29.596 1.00 78.31 197 LEU A C 1
ATOM 1507 O O . LEU A 1 197 ? -11.869 -3.571 28.845 1.00 78.31 197 LEU A O 1
ATOM 1511 N N . GLU A 1 198 ? -13.982 -4.001 29.451 1.00 78.06 198 GLU A N 1
ATOM 1512 C CA . GLU A 1 198 ? -14.222 -5.033 28.436 1.00 78.06 198 GLU A CA 1
ATOM 1513 C C . GLU A 1 198 ? -14.278 -4.451 27.010 1.00 78.06 198 GLU A C 1
ATOM 1515 O O . GLU A 1 198 ? -13.691 -5.008 26.076 1.00 78.06 198 GLU A O 1
ATOM 1520 N N . ALA A 1 199 ? -14.894 -3.275 26.842 1.00 71.56 199 ALA A N 1
ATOM 1521 C CA . ALA A 1 199 ? -14.987 -2.594 25.547 1.00 71.56 199 ALA A CA 1
ATOM 1522 C C . ALA A 1 199 ? -13.612 -2.182 24.951 1.00 71.56 199 ALA A C 1
ATOM 1524 O O . ALA A 1 199 ? -13.353 -2.502 23.785 1.00 71.56 199 ALA A O 1
ATOM 1525 N N . PRO A 1 200 ? -12.686 -1.549 25.704 1.00 71.44 200 PRO A N 1
ATOM 1526 C CA . PRO A 1 200 ? -11.328 -1.261 25.236 1.00 71.44 200 PRO A CA 1
ATOM 1527 C C . PRO A 1 200 ? -10.515 -2.522 24.902 1.00 71.44 200 PRO A C 1
ATOM 1529 O O . PRO A 1 200 ? -9.779 -2.537 23.914 1.00 71.44 200 PRO A O 1
ATOM 1532 N N . LEU A 1 201 ? -10.663 -3.595 25.689 1.00 71.56 201 LEU A N 1
ATOM 1533 C CA . LEU A 1 201 ? -9.959 -4.863 25.457 1.00 71.56 201 LEU A CA 1
ATOM 1534 C C . LEU A 1 201 ? -10.396 -5.531 24.145 1.00 71.56 201 LEU A C 1
ATOM 1536 O O . LEU A 1 201 ? -9.547 -6.012 23.393 1.00 71.56 201 LEU A O 1
ATOM 1540 N N . GLY A 1 202 ? -11.693 -5.499 23.822 1.00 67.81 202 GLY A N 1
ATOM 1541 C CA . GLY A 1 202 ? -12.201 -5.947 22.521 1.00 67.81 202 GLY A CA 1
ATOM 1542 C C . GLY A 1 202 ? -11.744 -5.057 21.356 1.00 67.81 202 GLY A C 1
ATOM 1543 O O . GLY A 1 202 ? -11.429 -5.552 20.272 1.00 67.81 202 GLY A O 1
ATOM 1544 N N . GLY A 1 203 ? -11.636 -3.744 21.591 1.00 68.56 203 GLY A N 1
ATOM 1545 C CA . GLY A 1 203 ? -11.181 -2.761 20.603 1.00 68.56 203 GLY A CA 1
ATOM 1546 C C . GLY A 1 203 ? -9.706 -2.900 20.208 1.00 68.56 203 GLY A C 1
ATOM 1547 O O . GLY A 1 203 ? -9.336 -2.577 19.076 1.00 68.56 203 GLY A O 1
ATOM 1548 N N . MET A 1 204 ? -8.863 -3.458 21.081 1.00 73.06 204 MET A N 1
ATOM 1549 C CA . MET A 1 204 ? -7.419 -3.571 20.851 1.00 73.06 204 MET A CA 1
ATOM 1550 C C . MET A 1 204 ? -7.075 -4.382 19.588 1.00 73.06 204 MET A C 1
ATOM 1552 O O . MET A 1 204 ? -6.195 -3.992 18.821 1.00 73.06 204 MET A O 1
ATOM 1556 N N . GLY A 1 205 ? -7.810 -5.463 19.300 1.00 69.12 205 GLY A N 1
ATOM 1557 C CA . GLY A 1 205 ? -7.607 -6.260 18.081 1.00 69.12 205 GLY A CA 1
ATOM 1558 C C . GLY A 1 205 ? -7.875 -5.475 16.791 1.00 69.12 205 GLY A C 1
ATOM 1559 O O . GLY A 1 205 ? -7.202 -5.677 15.780 1.00 69.12 205 GLY A O 1
ATOM 1560 N N . THR A 1 206 ? -8.808 -4.520 16.833 1.00 68.31 206 THR A N 1
ATOM 1561 C CA . THR A 1 206 ? -9.125 -3.660 15.683 1.00 68.31 206 THR A CA 1
ATOM 1562 C C . THR A 1 206 ? -8.083 -2.557 15.480 1.00 68.31 206 THR A C 1
ATOM 1564 O O . THR A 1 206 ? -7.735 -2.253 14.340 1.00 68.31 206 THR A O 1
ATOM 1567 N N . ALA A 1 207 ? -7.488 -2.043 16.562 1.00 71.19 207 ALA A N 1
ATOM 1568 C CA . ALA A 1 207 ? -6.386 -1.078 16.530 1.00 71.19 207 ALA A CA 1
ATOM 1569 C C . ALA A 1 207 ? -5.119 -1.630 15.849 1.00 71.19 207 ALA A C 1
ATOM 1571 O O . ALA A 1 207 ? -4.458 -0.927 15.085 1.00 71.19 207 ALA A O 1
ATOM 1572 N N . PHE A 1 208 ? -4.797 -2.907 16.079 1.00 79.88 208 PHE A N 1
ATOM 1573 C CA . PHE A 1 208 ? -3.659 -3.571 15.431 1.00 79.88 208 PHE A CA 1
ATOM 1574 C C . PHE A 1 208 ? -3.847 -3.787 13.929 1.00 79.88 208 PHE A C 1
ATOM 1576 O O . PHE A 1 208 ? -2.866 -3.918 13.195 1.00 79.88 208 PHE A O 1
ATOM 1583 N N . SER A 1 209 ? -5.090 -3.807 13.456 1.00 82.44 209 SER A N 1
ATOM 1584 C CA . SER A 1 209 ? -5.389 -4.152 12.072 1.00 82.44 209 SER A CA 1
ATOM 1585 C C . SER A 1 209 ? -4.876 -3.120 11.059 1.00 82.44 209 SER A C 1
ATOM 1587 O O . SER A 1 209 ? -4.407 -3.502 9.990 1.00 82.44 209 SER A O 1
ATOM 1589 N N . SER A 1 210 ? -4.829 -1.836 11.427 1.00 80.44 210 SER A N 1
ATOM 1590 C CA . SER A 1 210 ? -4.223 -0.781 10.601 1.00 80.44 210 SER A CA 1
ATOM 1591 C C . SER A 1 210 ? -2.727 -1.029 10.345 1.00 80.44 210 SER A C 1
ATOM 1593 O O . SER A 1 210 ? -2.231 -0.747 9.256 1.00 80.44 210 SER A O 1
ATOM 1595 N N . SER A 1 211 ? -2.015 -1.633 11.306 1.00 86.00 211 SER A N 1
ATOM 1596 C CA . SER A 1 211 ? -0.613 -2.059 11.139 1.00 86.00 211 SER A CA 1
ATOM 1597 C C . SER A 1 211 ? -0.465 -3.117 10.058 1.00 86.00 211 SER A C 1
ATOM 1599 O O . SER A 1 211 ? 0.475 -3.071 9.272 1.00 86.00 211 SER A O 1
ATOM 1601 N N . LEU A 1 212 ? -1.401 -4.071 10.027 1.00 86.56 212 LEU A N 1
ATOM 1602 C CA . LEU A 1 212 ? -1.391 -5.178 9.073 1.00 86.56 212 LEU A CA 1
ATOM 1603 C C . LEU A 1 212 ? -1.618 -4.697 7.641 1.00 86.56 212 LEU A C 1
ATOM 1605 O O . LEU A 1 212 ? -1.119 -5.329 6.724 1.00 86.56 212 LEU A O 1
ATOM 1609 N N . PHE A 1 213 ? -2.351 -3.597 7.445 1.00 88.50 213 PHE A N 1
ATOM 1610 C CA . PHE A 1 213 ? -2.501 -2.989 6.122 1.00 88.50 213 PHE A CA 1
ATOM 1611 C C . PHE A 1 213 ? -1.242 -2.248 5.659 1.00 88.50 213 PHE A C 1
ATOM 1613 O O . PHE A 1 213 ? -1.008 -2.150 4.456 1.00 88.50 213 PHE A O 1
ATOM 1620 N N . GLY A 1 214 ? -0.480 -1.666 6.589 1.00 85.94 214 GLY A N 1
ATOM 1621 C CA . GLY A 1 214 ? 0.736 -0.912 6.270 1.00 85.94 214 GLY A CA 1
ATOM 1622 C C . GLY A 1 214 ? 1.954 -1.787 5.956 1.00 85.94 214 GLY A C 1
ATOM 1623 O O . GLY A 1 214 ? 2.868 -1.321 5.274 1.00 85.94 214 GLY A O 1
ATOM 1624 N N . LEU A 1 215 ? 1.972 -3.025 6.459 1.00 86.38 215 LEU A N 1
ATOM 1625 C CA . LEU A 1 215 ? 2.994 -4.042 6.179 1.00 86.38 215 LEU A CA 1
ATOM 1626 C C . LEU A 1 215 ? 2.710 -4.790 4.871 1.00 86.38 215 LEU A C 1
ATOM 1628 O O . LEU A 1 215 ? 3.691 -5.022 4.127 1.00 86.38 215 LEU A O 1
#

Radius of gyration: 29.56 Å; Cα contacts (8 Å, |Δi|>4): 132; chains: 1; bounding box: 60×38×94 Å

Nearest PDB structures (foldseek):
  5vju-assembly1_A  TM=2.009E-01  e=2.017E+00  synthetic construct
  8pr1-assembly1_G  TM=2.251E-01  e=3.137E+00  Homo sapiens

Mean predicted aligned error: 12.8 Å

Solvent-accessible surface area (backbone atoms only — not comparable to full-atom values): 12047 Å² total; per-residue (Å²): 137,55,74,68,60,56,56,34,60,76,68,72,51,72,82,80,72,80,62,51,65,61,55,52,52,51,51,51,51,51,55,48,51,52,48,51,54,49,60,77,42,37,72,62,51,50,60,30,38,64,64,44,50,72,62,43,48,50,40,54,52,51,48,53,52,49,52,52,49,54,54,50,52,52,57,55,52,33,42,38,54,53,27,51,54,51,52,53,49,46,73,78,48,82,61,97,69,92,68,80,76,63,80,33,74,88,51,36,68,56,51,57,65,52,71,75,49,88,85,71,82,82,68,52,74,65,59,54,48,55,51,50,54,54,48,51,51,56,55,47,51,62,52,46,56,54,51,50,52,51,52,47,29,38,49,53,4,52,50,34,30,53,52,35,50,51,51,33,52,49,46,49,50,52,45,62,70,68,61,75,89,60,97,85,45,68,70,57,56,50,50,50,50,53,59,41,50,48,58,38,61,65,45,47,67,38,18,49,36,35,30,64,68,19,104